Protein AF-A0A8H7W8E0-F1 (afdb_monomer_lite)

pLDDT: mean 77.55, std 15.69, range [34.62, 98.06]

Radius of gyration: 20.91 Å; chains: 1; bounding box: 55×44×49 Å

InterPro domains:
  IPR001466 Beta-lactamase-related [PF00144] (16-131)
  IPR012338 Beta-lactamase/transpeptidase-like [G3DSA:3.40.710.10] (9-134)
  IPR012338 Beta-lactamase/transpeptidase-like [G3DSA:3.40.710.10] (135-232)
  IPR012338 Beta-lactamase/transpeptidase-like [SSF56601] (12-230)
  IPR050491 Beta-lactamase AmpC-like [PTHR46825] (24-131)

Organism: NCBI:txid108018

Structure (mmCIF, N/CA/C/O backbone):
data_AF-A0A8H7W8E0-F1
#
_entry.id   AF-A0A8H7W8E0-F1
#
loop_
_atom_site.group_PDB
_atom_site.id
_atom_site.type_symbol
_atom_site.label_atom_id
_atom_site.label_alt_id
_atom_site.label_comp_id
_atom_site.label_asym_id
_atom_site.label_entity_id
_atom_site.label_seq_id
_atom_site.pdbx_PDB_ins_code
_atom_site.Cartn_x
_atom_site.Cartn_y
_atom_site.Cartn_z
_atom_site.occupancy
_atom_site.B_iso_or_equiv
_atom_site.auth_seq_id
_atom_site.auth_comp_id
_atom_site.auth_asym_id
_atom_site.auth_atom_id
_atom_site.pdbx_PDB_model_num
ATOM 1 N N . MET A 1 1 ? -31.477 -15.399 18.213 1.00 49.34 1 MET A N 1
ATOM 2 C CA . MET A 1 1 ? -31.258 -14.435 17.116 1.00 49.34 1 MET A CA 1
ATOM 3 C C . MET A 1 1 ? -30.538 -13.246 17.733 1.00 49.34 1 MET A C 1
ATOM 5 O O . MET A 1 1 ? -31.100 -12.652 18.640 1.00 49.34 1 MET A O 1
ATOM 9 N N . VAL A 1 2 ? -29.267 -13.012 17.394 1.00 55.84 2 VAL A N 1
ATOM 10 C CA . VAL A 1 2 ? -28.493 -11.890 17.959 1.00 55.84 2 VAL A CA 1
ATOM 11 C C . VAL A 1 2 ? -28.997 -10.605 17.309 1.00 55.84 2 VAL A C 1
ATOM 13 O O . VAL A 1 2 ? -29.088 -10.551 16.083 1.00 55.84 2 VAL A O 1
ATOM 16 N N . ASP A 1 3 ? -29.365 -9.607 18.111 1.00 74.94 3 ASP A N 1
ATOM 17 C CA . ASP A 1 3 ? -29.724 -8.288 17.598 1.00 74.94 3 ASP A CA 1
ATOM 18 C C . ASP A 1 3 ? -28.464 -7.589 17.068 1.00 74.94 3 ASP A C 1
ATOM 20 O O . ASP A 1 3 ? -27.562 -7.234 17.832 1.00 74.94 3 ASP A O 1
ATOM 24 N N . LEU A 1 4 ? -28.417 -7.405 15.748 1.00 65.31 4 LEU A N 1
ATOM 25 C CA . LEU A 1 4 ? -27.300 -6.800 15.024 1.00 65.31 4 LEU A CA 1
ATOM 26 C C . LEU A 1 4 ? -27.015 -5.365 15.496 1.00 65.31 4 LEU A C 1
ATOM 28 O O . LEU A 1 4 ? -25.860 -4.946 15.466 1.00 65.31 4 LEU A O 1
ATOM 32 N N . CYS A 1 5 ? -28.024 -4.625 15.976 1.00 67.31 5 CYS A N 1
ATOM 33 C CA . CYS A 1 5 ? -27.836 -3.282 16.532 1.00 67.31 5 CYS A CA 1
ATOM 34 C C . CYS A 1 5 ? -27.089 -3.326 17.871 1.00 67.31 5 CYS A C 1
ATOM 36 O O . CYS A 1 5 ? -26.104 -2.602 18.049 1.00 67.31 5 CYS A O 1
ATOM 38 N N . SER A 1 6 ? -27.502 -4.205 18.790 1.00 72.31 6 SER A N 1
ATOM 39 C CA . SER A 1 6 ? -26.802 -4.414 20.065 1.00 72.31 6 SER A CA 1
ATOM 40 C C . SER A 1 6 ? -25.364 -4.922 19.878 1.00 72.31 6 SER A C 1
ATOM 42 O O . SER A 1 6 ? -24.444 -4.471 20.565 1.00 72.31 6 SER A O 1
ATOM 44 N N . GLU A 1 7 ? -25.145 -5.815 18.907 1.00 74.88 7 GLU A N 1
ATOM 45 C CA . GLU A 1 7 ? -23.827 -6.371 18.598 1.00 74.88 7 GLU A CA 1
ATOM 46 C C . GLU A 1 7 ? -22.904 -5.296 18.015 1.00 74.88 7 GLU A C 1
ATOM 48 O O . GLU A 1 7 ? -21.770 -5.152 18.475 1.00 74.88 7 GLU A O 1
ATOM 53 N N . LYS A 1 8 ? -23.417 -4.482 17.081 1.00 73.25 8 LYS A N 1
ATOM 54 C CA . LYS A 1 8 ? -22.708 -3.335 16.503 1.00 73.25 8 LYS A CA 1
ATOM 55 C C . LYS A 1 8 ? -22.248 -2.357 17.588 1.00 73.25 8 LYS A C 1
ATOM 57 O O . LYS A 1 8 ? -21.062 -2.053 17.664 1.00 73.25 8 LYS A O 1
ATOM 62 N N . SER A 1 9 ? -23.164 -1.927 18.459 1.00 78.69 9 SER A N 1
ATOM 63 C CA . SER A 1 9 ? -22.866 -0.973 19.538 1.00 78.69 9 SER A CA 1
ATOM 64 C C . SER A 1 9 ? -21.808 -1.502 20.515 1.00 78.69 9 SER A C 1
ATOM 66 O O . SER A 1 9 ? -20.906 -0.769 20.926 1.00 78.69 9 SER A O 1
ATOM 68 N N . ARG A 1 10 ? -21.864 -2.797 20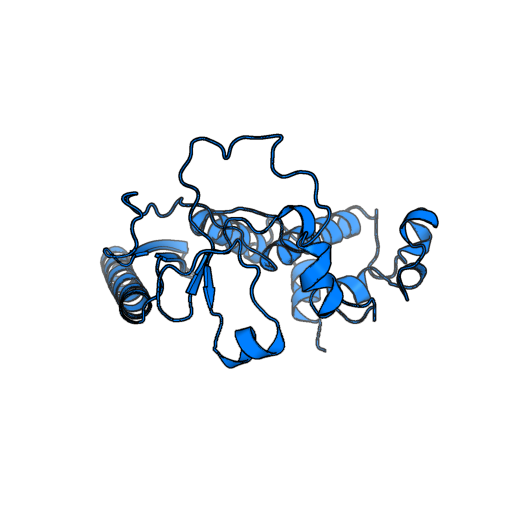.854 1.00 84.94 10 ARG A N 1
ATOM 69 C CA . ARG A 1 10 ? -20.868 -3.435 21.726 1.00 84.94 10 ARG A CA 1
ATOM 70 C C . ARG A 1 10 ? -19.471 -3.430 21.104 1.00 84.94 10 ARG A C 1
ATOM 72 O O . ARG A 1 10 ? -18.507 -3.112 21.796 1.00 84.94 10 ARG A O 1
ATOM 79 N N . VAL A 1 11 ? -19.363 -3.800 19.826 1.00 82.31 11 VAL A N 1
ATOM 80 C CA . VAL A 1 11 ? -18.076 -3.856 19.113 1.00 82.31 11 VAL A CA 1
ATOM 81 C C . VAL A 1 11 ? -17.497 -2.456 18.930 1.00 82.31 11 VAL A C 1
ATOM 83 O O . VAL A 1 11 ? -16.306 -2.269 19.144 1.00 82.31 11 VAL A O 1
ATOM 86 N N . GLU A 1 12 ? -18.327 -1.464 18.614 1.00 83.06 12 GLU A N 1
ATOM 87 C CA . GLU A 1 12 ? -17.901 -0.066 18.487 1.00 83.06 12 GLU A CA 1
ATOM 88 C C . GLU A 1 12 ? -17.315 0.476 19.798 1.00 83.06 12 GLU A C 1
ATOM 90 O O . GLU A 1 12 ? -16.233 1.061 19.807 1.00 83.06 12 GLU A O 1
ATOM 95 N N . LYS A 1 13 ? -17.975 0.199 20.930 1.00 85.56 13 LYS A N 1
ATOM 96 C CA . LYS A 1 13 ? -17.471 0.587 22.253 1.00 85.56 13 LYS A CA 1
ATOM 97 C C . LYS A 1 13 ? -16.137 -0.088 22.584 1.00 85.56 13 LYS A C 1
ATOM 99 O O . LYS A 1 13 ? -15.252 0.566 23.128 1.00 85.56 13 LYS A O 1
ATOM 104 N N . ALA A 1 14 ? -16.003 -1.377 22.271 1.00 87.38 14 ALA A N 1
ATOM 105 C CA . ALA A 1 14 ? -14.763 -2.118 22.489 1.00 87.38 14 ALA A CA 1
ATOM 106 C C . ALA A 1 14 ? -13.623 -1.576 21.616 1.00 87.38 14 ALA A C 1
ATOM 108 O O . ALA A 1 14 ? -12.544 -1.311 22.134 1.00 87.38 14 ALA A O 1
ATOM 109 N N . LEU A 1 15 ? -13.887 -1.330 20.326 1.00 86.69 15 LEU A N 1
ATOM 110 C CA . LEU A 1 15 ? -12.921 -0.731 19.408 1.00 86.69 15 LEU A CA 1
ATOM 111 C C . LEU A 1 15 ? -12.434 0.616 19.943 1.00 86.69 15 LEU A C 1
ATOM 113 O O . LEU A 1 15 ? -11.232 0.825 20.060 1.00 86.69 15 LEU A O 1
ATOM 117 N N . ARG A 1 16 ? -13.353 1.505 20.334 1.00 86.31 16 ARG A N 1
ATOM 118 C CA . ARG A 1 16 ? -12.991 2.819 20.874 1.00 86.31 16 ARG A CA 1
ATOM 119 C C . ARG A 1 16 ? -12.128 2.720 22.134 1.00 86.31 16 ARG A C 1
ATOM 121 O O . ARG A 1 16 ? -11.179 3.484 22.259 1.00 86.31 16 ARG A O 1
ATOM 128 N N . ALA A 1 17 ? -12.435 1.793 23.042 1.00 89.06 17 ALA A N 1
ATOM 129 C CA . ALA A 1 17 ? -11.632 1.579 24.245 1.00 89.06 17 ALA A CA 1
ATOM 130 C C . ALA A 1 17 ? -10.200 1.127 23.904 1.00 89.06 17 ALA A C 1
ATOM 132 O O . ALA A 1 17 ? -9.249 1.707 24.412 1.00 89.06 17 ALA A O 1
ATOM 133 N N . THR A 1 18 ? -10.037 0.175 22.980 1.00 90.19 18 THR A N 1
ATOM 134 C CA . THR A 1 18 ? -8.712 -0.283 22.527 1.00 90.19 18 THR A CA 1
ATOM 135 C C . THR A 1 18 ? -7.911 0.818 21.829 1.00 90.19 18 THR A C 1
ATOM 137 O O . THR A 1 18 ? -6.706 0.940 22.036 1.00 90.19 18 THR A O 1
ATOM 140 N N . LEU A 1 19 ? -8.563 1.650 21.010 1.00 89.69 19 LEU A N 1
ATOM 141 C CA . LEU A 1 19 ? -7.896 2.801 20.398 1.00 89.69 19 LEU A CA 1
ATOM 142 C C . LEU A 1 19 ? -7.441 3.811 21.464 1.00 89.69 19 LEU A C 1
ATOM 144 O O . LEU A 1 19 ? -6.345 4.359 21.357 1.00 89.69 19 LEU A O 1
ATOM 148 N N . GLN A 1 20 ? -8.248 4.015 22.512 1.00 87.75 20 GLN A N 1
ATOM 149 C CA . GLN A 1 20 ? -7.906 4.911 23.617 1.00 87.75 20 GLN A CA 1
ATOM 150 C C . GLN A 1 20 ? -6.672 4.437 24.389 1.00 87.75 20 GLN A C 1
ATOM 152 O O . GLN A 1 20 ? -5.822 5.257 24.698 1.00 87.75 20 GLN A O 1
ATOM 157 N N . GLU A 1 21 ? -6.506 3.131 24.616 1.00 89.88 21 GLU A N 1
ATOM 158 C CA . GLU A 1 21 ? -5.302 2.587 25.267 1.00 89.88 21 GLU A CA 1
ATOM 159 C C . GLU A 1 21 ? -4.010 2.950 24.509 1.00 89.88 21 GLU A C 1
ATOM 161 O O . GLU A 1 21 ? -2.982 3.221 25.126 1.00 89.88 21 GLU A O 1
ATOM 166 N N . SER A 1 22 ? -4.057 3.000 23.171 1.00 86.12 22 SER A N 1
ATOM 167 C CA . SER A 1 22 ? -2.903 3.406 22.350 1.00 86.12 22 SER A CA 1
ATOM 168 C C . SER A 1 22 ? -2.587 4.894 22.511 1.00 86.12 22 SER A C 1
ATOM 170 O O . SER A 1 22 ? -1.424 5.281 22.610 1.00 86.12 22 SER A O 1
ATOM 172 N N . VAL A 1 23 ? -3.628 5.724 22.571 1.00 85.25 23 VAL A N 1
ATOM 173 C CA . VAL A 1 23 ? -3.508 7.162 22.834 1.00 85.25 23 VAL A CA 1
ATOM 174 C C . VAL A 1 23 ? -2.969 7.427 24.237 1.00 85.25 23 VAL A C 1
ATOM 176 O O . VAL A 1 23 ? -2.060 8.237 24.402 1.00 85.25 23 VAL A O 1
ATOM 179 N N . ASP A 1 24 ? -3.462 6.703 25.238 1.00 85.56 24 ASP A N 1
ATOM 180 C CA . ASP A 1 24 ? -2.997 6.804 26.623 1.00 85.56 24 ASP A CA 1
ATOM 181 C C . ASP A 1 24 ? -1.527 6.353 26.755 1.00 85.56 24 ASP A C 1
ATOM 183 O O . ASP A 1 24 ? -0.794 6.849 27.610 1.00 85.56 24 ASP A O 1
ATOM 187 N N . ALA A 1 25 ? -1.063 5.462 25.868 1.00 84.00 25 ALA A N 1
ATOM 188 C CA . ALA A 1 25 ? 0.343 5.071 25.727 1.00 84.00 25 ALA A CA 1
ATOM 189 C C . ALA A 1 25 ? 1.201 6.085 24.936 1.00 84.00 25 ALA A C 1
ATOM 191 O O . ALA A 1 25 ? 2.404 5.874 24.760 1.00 84.00 25 ALA A O 1
ATOM 192 N N . GLY A 1 26 ? 0.606 7.187 24.475 1.00 78.56 26 GLY A N 1
ATOM 193 C CA . GLY A 1 26 ? 1.288 8.303 23.826 1.00 78.56 26 GLY A CA 1
ATOM 194 C C . GLY A 1 26 ? 1.198 8.331 22.301 1.00 78.56 26 GLY A C 1
ATOM 195 O O . GLY A 1 26 ? 1.871 9.161 21.697 1.00 78.56 26 GLY A O 1
ATOM 196 N N . VAL A 1 27 ? 0.405 7.468 21.653 1.00 81.06 27 VAL A N 1
ATOM 197 C CA . VAL A 1 27 ? 0.154 7.571 20.202 1.00 81.06 27 VAL A CA 1
ATOM 198 C C . VAL A 1 27 ? -0.671 8.836 19.922 1.00 81.06 27 VAL A C 1
ATOM 200 O O . VAL A 1 27 ? -1.786 8.931 20.428 1.00 81.06 27 VAL A O 1
ATOM 203 N N . PRO A 1 28 ? -0.193 9.793 19.099 1.00 78.75 28 PRO A N 1
ATOM 204 C CA . PRO A 1 28 ? -0.875 11.080 18.932 1.00 78.75 28 PRO A CA 1
ATOM 205 C C . PRO A 1 28 ? -2.292 10.959 18.377 1.00 78.75 28 PRO A C 1
ATOM 207 O O . PRO A 1 28 ? -3.193 11.659 18.829 1.00 78.75 28 PRO A O 1
ATOM 210 N N . GLU A 1 29 ? -2.475 10.073 17.399 1.00 80.94 29 GLU A N 1
ATOM 211 C CA . GLU A 1 29 ? -3.727 9.863 16.681 1.00 80.94 29 GLU A CA 1
ATOM 212 C C . GLU A 1 29 ? -3.797 8.421 16.178 1.00 80.94 29 GLU A C 1
ATOM 214 O O . GLU A 1 29 ? -2.810 7.865 15.689 1.00 80.94 29 GLU A O 1
ATOM 219 N N . ILE A 1 30 ? -4.985 7.827 16.273 1.00 86.56 30 ILE A N 1
ATOM 220 C CA . ILE A 1 30 ? -5.280 6.529 15.679 1.00 86.56 30 ILE A CA 1
ATOM 221 C C . ILE A 1 30 ? -6.718 6.497 15.148 1.00 86.56 30 ILE A C 1
ATOM 223 O O . ILE A 1 30 ? -7.674 6.905 15.814 1.00 86.56 30 ILE A O 1
ATOM 227 N N . VAL A 1 31 ? -6.875 5.974 13.932 1.00 89.31 31 VAL A N 1
ATOM 228 C CA . VAL A 1 31 ? -8.163 5.754 13.266 1.00 89.31 31 VAL A CA 1
ATOM 229 C C . VAL A 1 31 ? -8.225 4.295 12.839 1.00 89.31 31 VAL A C 1
ATOM 231 O O . VAL A 1 31 ? -7.276 3.770 12.260 1.00 89.31 31 VAL A O 1
ATOM 234 N N . ALA A 1 32 ? -9.350 3.633 13.091 1.00 89.69 32 ALA A N 1
ATOM 235 C CA . ALA A 1 32 ? -9.572 2.266 12.644 1.00 89.69 32 ALA A CA 1
ATOM 236 C C . ALA A 1 32 ? -10.938 2.111 11.983 1.00 89.69 32 ALA A C 1
ATOM 238 O O . ALA A 1 32 ? -11.940 2.667 12.435 1.00 89.69 32 ALA A O 1
ATOM 239 N N . ALA A 1 33 ? -10.975 1.290 10.936 1.00 88.69 33 ALA A N 1
ATOM 240 C CA . ALA A 1 33 ? -12.191 0.832 10.286 1.00 88.69 33 ALA A CA 1
ATOM 241 C C . ALA A 1 33 ? -12.162 -0.700 10.203 1.00 88.69 33 ALA A C 1
ATOM 243 O O . ALA A 1 33 ? -11.186 -1.288 9.742 1.00 88.69 33 ALA A O 1
ATOM 244 N N . ILE A 1 34 ? -13.230 -1.351 10.653 1.00 86.31 34 ILE A N 1
ATOM 245 C CA . ILE A 1 34 ? -13.377 -2.807 10.681 1.00 86.31 34 ILE A CA 1
ATOM 246 C C . ILE A 1 34 ? -14.686 -3.211 10.003 1.00 86.31 34 ILE A C 1
ATOM 248 O O . ILE A 1 34 ? -15.672 -2.475 10.017 1.00 86.31 34 ILE A O 1
ATOM 252 N N . SER A 1 35 ? -14.724 -4.410 9.429 1.00 83.81 35 SER A N 1
ATOM 253 C CA . SER A 1 35 ? -15.963 -5.007 8.934 1.00 83.81 35 SER A CA 1
ATOM 254 C C . SER A 1 35 ? -16.056 -6.460 9.363 1.00 83.81 35 SER A C 1
ATOM 256 O O . SER A 1 35 ? -15.069 -7.194 9.308 1.00 83.81 35 SER A O 1
ATOM 258 N N . SER A 1 36 ? -17.241 -6.890 9.792 1.00 79.19 36 SER A N 1
ATOM 259 C CA . SER A 1 36 ? -17.494 -8.308 10.050 1.00 79.19 36 SER A CA 1
ATOM 260 C C . SER A 1 36 ? -17.738 -9.076 8.746 1.00 79.19 36 SER A C 1
ATOM 262 O O . SER A 1 36 ? -18.111 -8.504 7.721 1.00 79.19 36 SER A O 1
ATOM 264 N N . SER A 1 37 ? -17.619 -10.406 8.784 1.00 70.56 37 SER A N 1
ATOM 265 C CA . SER A 1 37 ? -18.010 -11.282 7.664 1.00 70.56 37 SER A CA 1
ATOM 266 C C . SER A 1 37 ? -19.491 -11.156 7.278 1.00 70.56 37 SER A C 1
ATOM 268 O O . SER A 1 37 ? -19.870 -11.519 6.170 1.00 70.56 37 SER A O 1
ATOM 270 N N . LYS A 1 38 ? -20.323 -10.599 8.168 1.00 69.25 38 LYS A N 1
ATOM 271 C CA . LYS A 1 38 ? -21.737 -10.279 7.928 1.00 69.25 38 LYS A CA 1
ATOM 272 C C . LYS A 1 38 ? -21.942 -8.885 7.315 1.00 69.25 38 LYS A C 1
ATOM 274 O O . LYS A 1 38 ? -23.080 -8.448 7.187 1.00 69.25 38 LYS A O 1
ATOM 279 N N . GLY A 1 39 ? -20.862 -8.176 6.978 1.00 64.38 39 GLY A N 1
ATOM 280 C CA . GLY A 1 39 ? -20.912 -6.869 6.330 1.00 64.38 39 GLY A CA 1
ATOM 281 C C . GLY A 1 39 ? -21.328 -5.730 7.257 1.00 64.38 39 GLY A C 1
ATOM 282 O O . GLY A 1 39 ? -21.971 -4.797 6.795 1.00 64.38 39 GLY A O 1
ATOM 283 N N . ILE A 1 40 ? -20.995 -5.790 8.551 1.00 63.78 40 ILE A N 1
ATOM 284 C CA . ILE A 1 40 ? -21.208 -4.668 9.482 1.00 63.78 40 ILE A CA 1
ATOM 285 C C . ILE A 1 40 ? -19.948 -3.788 9.454 1.00 63.78 40 ILE A C 1
ATOM 287 O O . ILE A 1 40 ? -18.982 -4.158 10.126 1.00 63.78 40 ILE A O 1
ATOM 291 N N . PRO A 1 41 ? -19.893 -2.679 8.687 1.00 71.12 41 PRO A N 1
ATOM 292 C CA . PRO A 1 41 ? -18.796 -1.726 8.781 1.00 71.12 41 PRO A CA 1
ATOM 293 C C . PRO A 1 41 ? -18.911 -0.916 10.078 1.00 71.12 41 PRO A C 1
ATOM 295 O O . PRO A 1 41 ? -19.993 -0.469 10.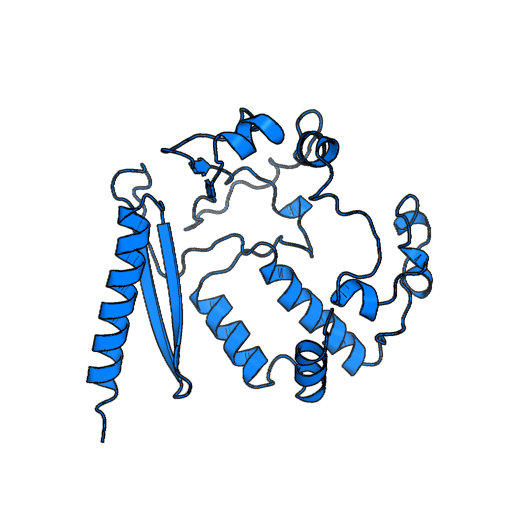469 1.00 71.12 41 PRO A O 1
ATOM 298 N N . LEU A 1 42 ? -17.775 -0.729 10.734 1.00 72.69 42 LEU A N 1
ATOM 299 C CA . LEU A 1 42 ? -17.592 0.060 11.944 1.00 72.69 42 LEU A CA 1
ATOM 300 C C . LEU A 1 42 ? -16.314 0.877 11.784 1.00 72.69 42 LEU A C 1
ATOM 302 O O . LEU A 1 42 ? -15.323 0.368 11.269 1.00 72.69 42 LEU A O 1
ATOM 306 N N . SER A 1 43 ? -16.318 2.120 12.243 1.00 76.25 43 SER A N 1
ATOM 307 C CA . SER A 1 43 ? -15.138 2.983 12.238 1.00 76.25 43 SER A CA 1
ATOM 308 C C . SER A 1 43 ? -15.113 3.825 13.503 1.00 76.25 43 SER A C 1
ATOM 310 O O . SER A 1 43 ? -16.159 4.301 13.934 1.00 76.25 43 SER A O 1
ATOM 312 N N . SER A 1 44 ? -13.935 3.997 14.093 1.00 75.62 44 SER A N 1
ATOM 313 C CA . SER A 1 44 ? -13.724 4.798 15.299 1.00 75.62 44 SER A CA 1
ATOM 314 C C . SER A 1 44 ? -12.354 5.461 15.246 1.00 75.62 44 SER A C 1
ATOM 316 O O . SER A 1 44 ? -11.446 4.974 14.571 1.00 75.62 44 SER A O 1
ATOM 318 N N . SER A 1 45 ? -12.196 6.549 15.992 1.00 74.88 45 SER A N 1
ATOM 319 C CA . SER A 1 45 ? -10.956 7.311 16.062 1.00 74.88 45 SER A CA 1
ATOM 320 C C . SER A 1 45 ? -10.738 7.945 17.446 1.00 74.88 45 SER A C 1
ATOM 322 O O . SER A 1 45 ? -11.699 8.092 18.208 1.00 74.88 45 SER A O 1
ATOM 324 N N . THR A 1 46 ? -9.483 8.251 17.804 1.00 76.88 46 THR A N 1
ATOM 325 C CA . THR A 1 46 ? -9.106 8.986 19.036 1.00 76.88 46 THR A CA 1
ATOM 326 C C . THR A 1 46 ? -7.708 9.635 18.929 1.00 76.88 46 THR A C 1
ATOM 328 O O . THR A 1 46 ? -6.892 9.198 18.114 1.00 76.88 46 THR A O 1
ATOM 331 N N . ASN A 1 47 ? -7.440 10.675 19.732 1.00 75.06 47 ASN A N 1
ATOM 332 C CA . ASN A 1 47 ? -6.166 11.408 19.853 1.00 75.06 47 ASN A CA 1
ATOM 333 C C . ASN A 1 47 ? -5.790 11.786 21.285 1.00 75.06 47 ASN A C 1
ATOM 335 O O . ASN A 1 47 ? -6.637 11.913 22.170 1.00 75.06 47 ASN A O 1
ATOM 339 N N . CYS A 1 48 ? -4.501 12.095 21.463 1.00 62.12 48 CYS A N 1
ATOM 340 C CA . CYS A 1 48 ? -4.007 12.850 22.607 1.00 62.12 48 CYS A CA 1
ATOM 341 C C . CYS A 1 48 ? -4.458 14.317 22.508 1.00 62.12 48 CYS A C 1
ATOM 343 O O . CYS A 1 48 ? -4.103 15.016 21.562 1.00 62.12 48 CYS A O 1
ATOM 345 N N . ALA A 1 49 ? -5.150 14.822 23.530 1.00 57.56 49 ALA A N 1
ATOM 346 C CA . ALA A 1 49 ? -5.568 16.226 23.592 1.00 57.56 49 ALA A CA 1
ATOM 347 C C . ALA A 1 49 ? -4.399 17.230 23.753 1.00 57.56 49 ALA A C 1
ATOM 349 O O . ALA A 1 49 ? -4.589 18.421 23.525 1.00 57.56 49 ALA A O 1
ATOM 350 N N . GLU A 1 50 ? -3.203 16.775 24.156 1.00 54.00 50 GLU A N 1
ATOM 351 C CA . GLU A 1 50 ? -2.054 17.641 24.483 1.00 54.00 50 GLU A CA 1
ATOM 352 C C . GLU A 1 50 ? -1.135 17.976 23.294 1.00 54.00 50 GLU A C 1
ATOM 354 O O . GLU A 1 50 ? -0.423 18.978 23.339 1.00 54.00 50 GLU A O 1
ATOM 359 N N . ILE A 1 51 ? -1.134 17.181 22.217 1.00 55.69 51 ILE A N 1
ATOM 360 C CA . ILE A 1 51 ? -0.269 17.429 21.052 1.00 55.69 51 ILE A CA 1
ATOM 361 C C . ILE A 1 51 ? -1.009 18.379 20.099 1.00 55.69 51 ILE A C 1
ATOM 363 O O . ILE A 1 51 ? -1.763 17.904 19.259 1.00 55.69 51 ILE A O 1
ATOM 367 N N . GLU A 1 52 ? -0.809 19.696 20.287 1.00 43.81 52 GLU A N 1
ATOM 368 C CA . GLU A 1 52 ? -1.192 20.916 19.515 1.00 43.81 52 GLU A CA 1
ATOM 369 C C . GLU A 1 52 ? -1.851 20.787 18.112 1.00 43.81 52 GLU A C 1
ATOM 371 O O . GLU A 1 52 ? -1.567 21.540 17.181 1.00 43.81 52 GLU A O 1
ATOM 376 N N . THR A 1 53 ? -2.802 19.885 17.919 1.00 50.78 53 THR A N 1
ATOM 377 C CA . THR A 1 53 ? -3.579 19.763 16.687 1.00 50.78 53 THR A CA 1
ATOM 378 C C . THR A 1 53 ? -5.041 19.908 17.059 1.00 50.78 53 THR A C 1
ATOM 380 O O . THR A 1 53 ? -5.763 18.955 17.311 1.00 50.78 53 THR A O 1
ATOM 383 N N . SER A 1 54 ? -5.484 21.163 17.110 1.00 45.56 54 SER A N 1
ATOM 384 C CA . SER A 1 54 ? -6.865 21.590 17.360 1.00 45.56 54 SER A CA 1
ATOM 385 C C . SER A 1 54 ? -7.849 21.224 16.234 1.00 45.56 54 SER A C 1
ATOM 387 O O . SER A 1 54 ? -8.857 21.904 16.047 1.00 45.56 54 SER A O 1
ATOM 389 N N . LYS A 1 55 ? -7.564 20.179 15.450 1.00 57.03 55 LYS A N 1
ATOM 390 C CA . LYS A 1 55 ? -8.492 19.656 14.447 1.00 57.03 55 LYS A CA 1
ATOM 391 C C . LYS A 1 55 ? -9.227 18.469 15.053 1.00 57.03 55 LYS A C 1
ATOM 393 O O . LYS A 1 55 ? -8.593 17.511 15.487 1.00 57.03 55 LYS A O 1
ATOM 398 N N . ASP A 1 56 ? -10.554 18.547 15.068 1.00 65.62 56 ASP A N 1
ATOM 399 C CA . ASP A 1 56 ? -11.407 17.405 15.385 1.00 65.62 56 ASP A CA 1
ATOM 400 C C . ASP A 1 56 ? -11.002 16.221 14.499 1.00 65.62 56 ASP A C 1
ATOM 402 O O . ASP A 1 56 ? -10.874 16.362 13.280 1.00 65.62 56 ASP A O 1
ATOM 406 N N . ILE A 1 57 ? -10.765 15.059 15.108 1.00 70.00 57 ILE A N 1
ATOM 407 C CA . ILE A 1 57 ? -10.468 13.855 14.339 1.00 70.00 57 ILE A CA 1
ATOM 408 C C . ILE A 1 57 ? -11.735 13.372 13.654 1.00 70.00 57 ILE A C 1
ATOM 410 O O . ILE A 1 57 ? -12.718 13.022 14.310 1.00 70.00 57 ILE A O 1
ATOM 414 N N . ASP A 1 58 ? -11.653 13.249 12.334 1.00 80.50 58 ASP A N 1
ATOM 415 C CA . ASP A 1 58 ? -12.669 12.625 11.503 1.00 80.50 58 ASP A CA 1
ATOM 416 C C . ASP A 1 58 ? -12.192 11.236 11.046 1.00 80.50 58 ASP A C 1
ATOM 418 O O . ASP A 1 58 ? -11.014 11.017 10.768 1.00 80.50 58 ASP A O 1
ATOM 422 N N . ILE A 1 59 ? -13.106 10.271 10.928 1.00 83.94 59 ILE A N 1
ATOM 423 C CA . ILE A 1 59 ? -12.791 8.940 10.376 1.00 83.94 59 ILE A CA 1
ATOM 424 C C . ILE A 1 59 ? -12.285 8.996 8.9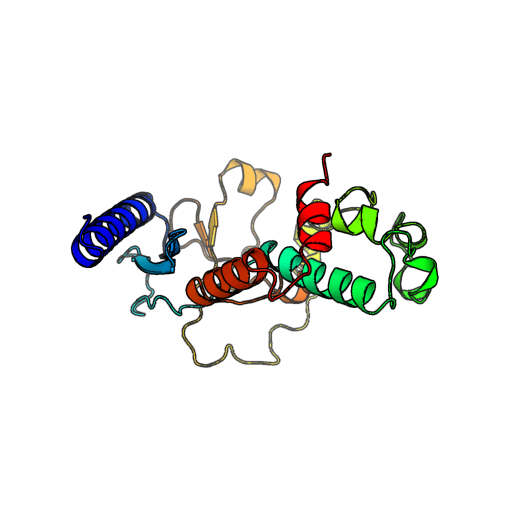22 1.00 83.94 59 ILE A C 1
ATOM 426 O O . ILE A 1 59 ? -11.687 8.034 8.443 1.00 83.94 59 ILE A O 1
ATOM 430 N N . ASN A 1 60 ? -12.544 10.100 8.222 1.00 85.06 60 ASN A N 1
ATOM 431 C CA . ASN A 1 60 ? -12.133 10.378 6.851 1.00 85.06 60 ASN A CA 1
ATOM 432 C C . ASN A 1 60 ? -10.817 11.162 6.774 1.00 85.06 60 ASN A C 1
ATOM 434 O O . ASN A 1 60 ? -10.394 11.517 5.673 1.00 85.06 60 ASN A O 1
ATOM 438 N N . ASN A 1 61 ? -10.161 11.417 7.911 1.00 85.31 61 ASN A N 1
ATOM 439 C CA . ASN A 1 61 ? -8.780 11.879 7.935 1.00 85.31 61 ASN A CA 1
ATOM 440 C C . ASN A 1 61 ? -7.903 10.959 7.073 1.00 85.31 61 ASN A C 1
ATOM 442 O O . ASN A 1 61 ? -8.058 9.730 7.083 1.00 85.31 61 ASN A O 1
ATOM 446 N N . VAL A 1 62 ? -6.996 11.563 6.305 1.00 85.31 62 VAL A N 1
ATOM 447 C CA . VAL A 1 62 ? -6.152 10.834 5.356 1.00 85.31 62 VAL A CA 1
ATOM 448 C C . VAL A 1 62 ? -4.713 10.728 5.836 1.00 85.31 62 VAL A C 1
ATOM 450 O O . VAL A 1 62 ? -4.119 11.704 6.291 1.00 85.31 62 VAL A O 1
ATOM 453 N N . PHE A 1 63 ? -4.146 9.540 5.647 1.00 84.50 63 PHE A N 1
ATOM 454 C CA . PHE A 1 63 ? -2.803 9.160 6.062 1.00 84.50 63 PHE A CA 1
ATOM 455 C C . PHE A 1 63 ? -2.003 8.693 4.847 1.00 84.50 63 PHE A C 1
ATOM 457 O O . PHE A 1 63 ? -2.553 8.064 3.941 1.00 84.50 63 PHE A O 1
ATOM 464 N N . GLY A 1 64 ? -0.691 8.939 4.848 1.00 84.19 64 GLY A N 1
ATOM 465 C CA . GLY A 1 64 ? 0.210 8.186 3.975 1.00 84.19 64 GLY A CA 1
ATOM 466 C C . GLY A 1 64 ? 0.187 6.716 4.394 1.00 84.19 64 GLY A C 1
ATOM 467 O O . GLY A 1 64 ? 0.453 6.416 5.556 1.00 84.19 64 GLY A O 1
ATOM 468 N N . ILE A 1 65 ? -0.164 5.812 3.477 1.00 87.25 65 ILE A N 1
ATOM 469 C CA . ILE A 1 65 ? -0.388 4.393 3.812 1.00 87.25 65 ILE A CA 1
ATOM 470 C C . ILE A 1 65 ? 0.873 3.530 3.682 1.00 87.25 65 ILE A C 1
ATOM 472 O O . ILE A 1 65 ? 0.818 2.322 3.927 1.00 87.25 65 ILE A O 1
ATOM 476 N N . GLY A 1 66 ? 1.999 4.133 3.283 1.00 83.56 66 GLY A N 1
ATOM 477 C CA . GLY A 1 66 ? 3.291 3.469 3.125 1.00 83.56 66 GLY A CA 1
ATOM 478 C C . GLY A 1 66 ? 3.170 2.194 2.291 1.00 83.56 66 GLY A C 1
ATOM 479 O O . GLY A 1 66 ? 2.413 2.146 1.318 1.00 83.56 66 GLY A O 1
ATOM 480 N N . SER A 1 67 ? 3.851 1.125 2.714 1.00 89.56 67 SER A N 1
ATOM 481 C CA . SER A 1 67 ? 3.909 -0.165 2.005 1.00 89.56 67 SER A CA 1
ATOM 482 C C . SER A 1 67 ? 2.560 -0.832 1.701 1.00 89.56 67 SER A C 1
ATOM 484 O O . SER A 1 67 ? 2.526 -1.722 0.852 1.00 89.56 67 SER A O 1
ATOM 486 N N . ILE A 1 68 ? 1.435 -0.388 2.279 1.00 92.62 68 ILE A N 1
ATOM 487 C CA . ILE A 1 68 ? 0.099 -0.823 1.826 1.00 92.62 68 ILE A CA 1
ATOM 488 C C . ILE A 1 68 ? -0.112 -0.469 0.340 1.00 92.62 68 ILE A C 1
ATOM 490 O O . ILE A 1 68 ? -0.782 -1.205 -0.382 1.00 92.62 68 ILE A O 1
ATOM 494 N N . THR A 1 69 ? 0.537 0.589 -0.155 1.00 92.75 69 THR A N 1
ATOM 495 C CA . THR A 1 69 ? 0.580 0.970 -1.577 1.00 92.75 69 THR A CA 1
ATOM 496 C C . THR A 1 69 ? 0.935 -0.203 -2.496 1.00 92.75 69 THR A C 1
ATOM 498 O O . THR A 1 69 ? 0.312 -0.369 -3.546 1.00 92.75 69 THR A O 1
ATOM 501 N N . LYS A 1 70 ? 1.866 -1.076 -2.083 1.00 91.94 70 LYS A N 1
ATOM 502 C CA . LYS A 1 70 ? 2.320 -2.227 -2.881 1.00 91.94 70 LYS A CA 1
ATOM 503 C C . LYS A 1 70 ? 1.193 -3.228 -3.165 1.00 91.94 70 LYS A C 1
ATOM 505 O O . LYS A 1 70 ? 1.210 -3.875 -4.207 1.00 91.94 70 LYS A O 1
ATOM 510 N N . VAL A 1 71 ? 0.169 -3.301 -2.307 1.00 91.69 71 VAL A N 1
ATOM 511 C CA . VAL A 1 71 ? -1.030 -4.124 -2.550 1.00 91.69 71 VAL A CA 1
ATOM 512 C C . VAL A 1 71 ? -1.799 -3.615 -3.771 1.00 91.69 71 VAL A C 1
ATOM 514 O O . VAL A 1 71 ? -2.211 -4.408 -4.612 1.00 91.69 71 VAL A O 1
ATOM 517 N N . PHE A 1 72 ? -1.958 -2.297 -3.911 1.00 93.62 72 PHE A N 1
ATOM 518 C CA . PHE A 1 72 ? -2.636 -1.697 -5.064 1.00 93.62 72 PHE A CA 1
ATOM 519 C C . PHE A 1 72 ? -1.819 -1.862 -6.348 1.00 93.62 72 PHE A C 1
ATOM 521 O O . PHE A 1 72 ? -2.376 -2.178 -7.398 1.00 93.62 72 PHE A O 1
ATOM 528 N N . VAL A 1 73 ? -0.496 -1.711 -6.261 1.00 94.38 73 VAL A N 1
ATOM 529 C CA . VAL A 1 73 ? 0.406 -1.948 -7.398 1.00 94.38 73 VAL A CA 1
ATOM 530 C C . VAL A 1 73 ? 0.360 -3.409 -7.845 1.00 94.38 73 VAL A C 1
ATOM 532 O O . VAL A 1 73 ? 0.236 -3.672 -9.040 1.00 94.38 73 VAL A O 1
ATOM 535 N N . ALA A 1 74 ? 0.360 -4.359 -6.905 1.00 92.75 74 ALA A N 1
ATOM 536 C CA . ALA A 1 74 ? 0.180 -5.774 -7.214 1.00 92.75 74 ALA A CA 1
ATOM 537 C C . ALA A 1 74 ? -1.158 -6.025 -7.927 1.00 92.75 74 ALA A C 1
ATOM 539 O O . ALA A 1 74 ? -1.178 -6.708 -8.949 1.00 92.75 74 ALA A O 1
ATOM 540 N N . VAL A 1 75 ? -2.257 -5.415 -7.455 1.00 93.62 75 VAL A N 1
ATOM 541 C CA . VAL A 1 75 ? -3.569 -5.511 -8.119 1.00 93.62 75 VAL A CA 1
ATOM 542 C C . VAL A 1 75 ? -3.491 -5.102 -9.589 1.00 93.62 75 VAL A C 1
ATOM 544 O O . VAL A 1 75 ? -3.921 -5.866 -10.451 1.00 93.62 75 VAL A O 1
ATOM 547 N N . VAL A 1 76 ? -2.890 -3.949 -9.888 1.00 94.94 76 VAL A N 1
ATOM 548 C CA . VAL A 1 76 ? -2.734 -3.469 -11.271 1.00 94.94 76 VAL A CA 1
ATOM 549 C C . VAL A 1 76 ? -1.861 -4.411 -12.104 1.00 94.94 76 VAL A C 1
ATOM 551 O O . VAL A 1 76 ? -2.215 -4.729 -13.237 1.00 94.94 76 VAL A O 1
ATOM 554 N N . ILE A 1 77 ? -0.743 -4.901 -11.561 1.00 94.75 77 ILE A N 1
ATOM 555 C CA . ILE A 1 77 ? 0.150 -5.822 -12.284 1.00 94.75 77 ILE A CA 1
ATOM 556 C C . ILE A 1 77 ? -0.588 -7.097 -12.687 1.00 94.75 77 ILE A C 1
ATOM 558 O O . ILE A 1 77 ? -0.504 -7.534 -13.833 1.00 94.75 77 ILE A O 1
ATOM 562 N N . PHE A 1 78 ? -1.349 -7.691 -11.779 1.00 92.94 78 PHE A N 1
ATOM 563 C CA . PHE A 1 78 ? -2.109 -8.885 -12.114 1.00 92.94 78 PHE A CA 1
ATOM 564 C C . PHE A 1 78 ? -3.300 -8.602 -13.038 1.00 92.94 78 PHE A C 1
ATOM 566 O O . PHE A 1 78 ? -3.605 -9.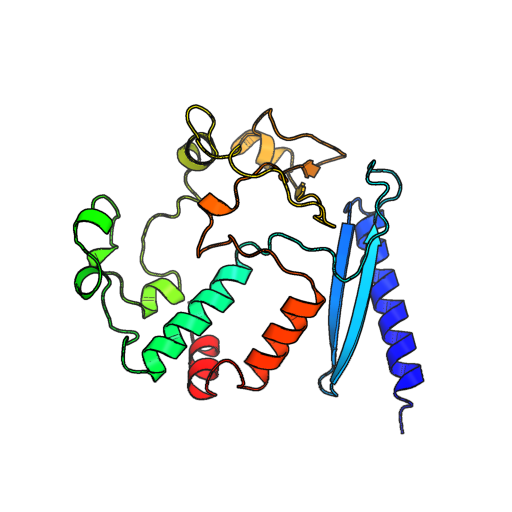452 -13.868 1.00 92.94 78 PHE A O 1
ATOM 573 N N . GLN A 1 79 ? -3.939 -7.429 -12.970 1.00 94.06 79 GLN A N 1
ATOM 574 C CA . GLN A 1 79 ? -4.919 -7.023 -13.988 1.00 94.06 79 GLN A CA 1
ATOM 575 C C . GLN A 1 79 ? -4.270 -6.976 -15.381 1.00 94.06 79 GLN A C 1
ATOM 577 O O . GLN A 1 79 ? -4.829 -7.494 -16.344 1.00 94.06 79 GLN A O 1
ATOM 582 N N . LEU A 1 80 ? -3.038 -6.464 -15.493 1.00 95.50 80 LEU A N 1
ATOM 583 C CA . LEU A 1 80 ? -2.272 -6.519 -16.744 1.00 95.50 80 LEU A CA 1
ATOM 584 C C . LEU A 1 80 ? -1.950 -7.962 -17.176 1.00 95.50 80 LEU A C 1
ATOM 586 O O . LEU A 1 80 ? -1.920 -8.245 -18.375 1.00 95.50 80 LEU A O 1
ATOM 590 N N . ILE A 1 81 ? -1.732 -8.886 -16.233 1.00 94.25 81 ILE A N 1
ATOM 591 C CA . ILE A 1 81 ? -1.566 -10.321 -16.529 1.00 94.25 81 ILE A CA 1
ATOM 592 C C . ILE A 1 81 ? -2.873 -10.926 -17.063 1.00 94.25 81 ILE A C 1
ATOM 594 O O . ILE A 1 81 ? -2.852 -11.651 -18.058 1.00 94.25 81 ILE A O 1
ATOM 598 N N . GLU A 1 82 ? -4.017 -10.604 -16.457 1.00 91.75 82 GLU A N 1
ATOM 599 C CA . GLU A 1 82 ? -5.344 -11.037 -16.920 1.00 91.75 82 GLU A CA 1
ATOM 600 C C . GLU A 1 82 ? -5.658 -10.501 -18.326 1.00 91.75 82 GLU A C 1
ATOM 602 O O . GLU A 1 82 ? -6.170 -11.228 -19.180 1.00 91.75 82 GLU A O 1
ATOM 607 N N . GLU A 1 83 ? -5.255 -9.260 -18.606 1.00 95.12 83 GLU A N 1
ATOM 608 C CA . GLU A 1 83 ? -5.310 -8.636 -19.932 1.00 95.12 83 GLU A CA 1
ATOM 609 C C . GLU A 1 83 ? -4.265 -9.187 -20.920 1.00 95.12 83 GLU A C 1
ATOM 611 O O . GLU A 1 83 ? -4.208 -8.741 -22.068 1.00 95.12 83 GLU A O 1
ATOM 616 N N . ARG A 1 84 ? -3.447 -10.168 -20.510 1.00 95.38 84 ARG A N 1
ATOM 617 C CA . ARG A 1 84 ? -2.372 -10.794 -21.303 1.00 95.38 84 ARG A CA 1
ATOM 618 C C . ARG A 1 84 ? -1.283 -9.821 -21.761 1.00 95.38 84 ARG A C 1
ATOM 620 O O . ARG A 1 84 ? -0.584 -10.094 -22.735 1.00 95.38 84 ARG A O 1
ATOM 627 N N . LYS A 1 85 ? -1.129 -8.692 -21.069 1.00 96.56 85 LYS A N 1
ATOM 628 C CA . LYS A 1 85 ? -0.072 -7.701 -21.320 1.00 96.56 85 LYS A CA 1
ATOM 629 C C . LYS A 1 85 ? 1.233 -8.055 -20.612 1.00 96.56 85 LYS A C 1
ATOM 631 O O . LYS A 1 85 ? 2.294 -7.649 -21.069 1.00 96.56 85 LYS A O 1
ATOM 636 N N . LEU A 1 86 ? 1.152 -8.808 -19.516 1.00 96.06 86 LEU A N 1
ATOM 637 C CA . LEU A 1 86 ? 2.290 -9.291 -18.736 1.00 96.06 86 LEU A CA 1
ATOM 638 C C . LEU A 1 86 ? 2.113 -10.771 -18.386 1.00 96.06 86 LEU A C 1
ATOM 640 O O . LEU A 1 86 ? 1.023 -11.333 -18.475 1.00 96.06 86 LEU A O 1
ATOM 644 N N . THR A 1 87 ? 3.195 -11.398 -17.942 1.00 96.00 87 THR A N 1
ATOM 645 C CA . THR A 1 87 ? 3.181 -12.708 -17.285 1.00 96.00 87 THR A CA 1
ATOM 646 C C . THR A 1 87 ? 4.061 -12.647 -16.042 1.00 96.00 87 THR A C 1
ATOM 648 O O . THR A 1 87 ? 4.948 -11.799 -15.956 1.00 96.00 87 THR A O 1
ATOM 651 N N . LEU A 1 88 ? 3.876 -13.572 -15.098 1.00 94.50 88 LEU A N 1
ATOM 652 C CA . LEU A 1 88 ? 4.763 -13.690 -13.932 1.00 94.50 88 LEU A CA 1
ATOM 653 C C . LEU A 1 88 ? 6.235 -13.925 -14.331 1.00 94.50 88 LEU A C 1
ATOM 655 O O 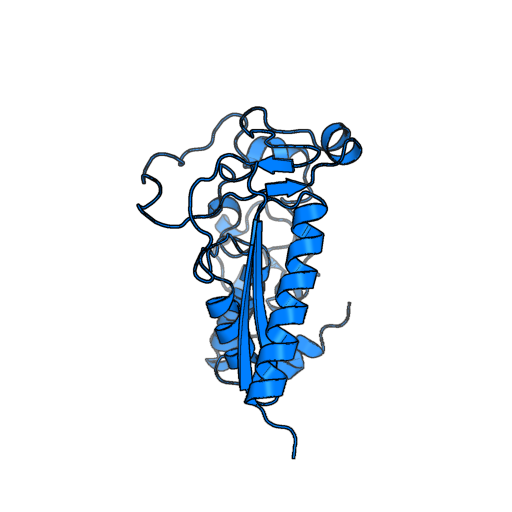. LEU A 1 88 ? 7.142 -13.473 -13.642 1.00 94.50 88 LEU A O 1
ATOM 659 N N . SER A 1 89 ? 6.475 -14.571 -15.475 1.00 96.75 89 SER A N 1
ATOM 660 C CA . SER A 1 89 ? 7.808 -14.817 -16.038 1.00 96.75 89 SER A CA 1
ATOM 661 C C . SER A 1 89 ? 8.368 -13.672 -16.888 1.00 96.75 89 SER A C 1
ATOM 663 O O . SER A 1 89 ? 9.492 -13.785 -17.368 1.00 96.75 89 SER A O 1
ATOM 665 N N . THR A 1 90 ? 7.609 -12.596 -17.123 1.00 98.06 90 THR A N 1
ATOM 666 C CA . THR A 1 90 ? 8.092 -11.451 -17.908 1.00 98.06 90 THR A CA 1
ATOM 667 C C . THR A 1 90 ? 9.269 -10.808 -17.182 1.00 98.06 90 THR A C 1
ATOM 669 O O . THR A 1 90 ? 9.129 -10.454 -16.012 1.00 98.06 90 THR A O 1
ATOM 672 N N . ARG A 1 91 ? 10.412 -10.660 -17.860 1.00 97.50 91 ARG A N 1
ATOM 673 C CA . ARG A 1 91 ? 11.598 -9.986 -17.315 1.00 97.50 91 ARG A CA 1
ATOM 674 C C . ARG A 1 91 ? 11.511 -8.490 -17.560 1.00 97.50 91 ARG A C 1
ATOM 676 O O . ARG A 1 91 ? 11.019 -8.069 -18.605 1.00 97.50 91 ARG A O 1
ATOM 683 N N . LEU A 1 92 ? 12.034 -7.685 -16.639 1.00 95.25 92 LEU A N 1
ATOM 684 C CA . LEU A 1 92 ? 12.068 -6.233 -16.823 1.00 95.25 92 LEU A CA 1
ATOM 685 C C . LEU A 1 92 ? 12.892 -5.822 -18.045 1.00 95.25 92 LEU A C 1
ATOM 687 O O . LEU A 1 92 ? 12.465 -4.933 -18.774 1.00 95.25 92 LEU A O 1
ATOM 691 N N . GLY A 1 93 ? 14.018 -6.494 -18.311 1.00 96.50 93 GLY A N 1
ATOM 692 C CA . GLY A 1 93 ? 14.862 -6.215 -19.478 1.00 96.50 93 GLY A CA 1
ATOM 693 C C . GLY A 1 93 ? 14.166 -6.412 -20.829 1.00 96.50 93 GLY A C 1
ATOM 694 O O . GLY A 1 93 ? 14.624 -5.867 -21.829 1.00 96.50 93 GLY A O 1
ATOM 695 N N . ASP A 1 94 ? 13.047 -7.142 -20.864 1.00 96.94 94 ASP A N 1
ATOM 696 C CA . ASP A 1 94 ? 12.257 -7.342 -22.083 1.00 96.94 94 ASP A CA 1
ATOM 697 C C . ASP A 1 94 ? 11.253 -6.198 -22.328 1.00 96.94 94 ASP A C 1
ATOM 699 O O . ASP A 1 94 ? 10.760 -6.040 -23.446 1.00 96.94 94 ASP A O 1
ATOM 703 N N . ILE A 1 95 ? 10.910 -5.424 -21.290 1.00 95.94 95 ILE A N 1
ATOM 704 C CA . ILE A 1 95 ? 9.807 -4.446 -21.320 1.00 95.94 95 ILE A CA 1
ATOM 705 C C . ILE A 1 95 ? 10.216 -3.019 -20.938 1.00 95.94 95 ILE A C 1
ATOM 707 O O . ILE A 1 95 ? 9.449 -2.089 -21.191 1.00 95.94 95 ILE A O 1
ATOM 711 N N . LEU A 1 96 ? 11.395 -2.828 -20.343 1.00 94.69 96 LEU A N 1
ATOM 712 C CA . LEU A 1 96 ? 11.919 -1.523 -19.957 1.00 94.69 96 LEU A CA 1
ATOM 713 C C . LEU A 1 96 ? 13.162 -1.150 -20.783 1.00 94.69 96 LEU A C 1
ATOM 715 O O . LEU A 1 96 ? 14.007 -2.006 -21.050 1.00 94.69 96 LEU A O 1
ATOM 719 N N . PRO A 1 97 ? 13.295 0.130 -21.173 1.00 95.25 97 PRO A N 1
ATOM 720 C CA . PRO A 1 97 ? 14.514 0.669 -21.765 1.00 95.25 97 PRO A CA 1
ATOM 721 C C . PRO A 1 97 ? 15.774 0.385 -20.917 1.00 95.25 97 PRO A C 1
ATOM 723 O O . PRO A 1 97 ? 15.721 0.535 -19.694 1.00 95.25 97 PRO A O 1
ATOM 726 N N . PRO A 1 98 ? 16.918 0.011 -21.528 1.00 91.25 98 PRO A N 1
ATOM 727 C CA . PRO A 1 98 ? 18.144 -0.303 -20.787 1.00 91.25 98 PRO A CA 1
ATOM 728 C C . PRO A 1 98 ? 18.676 0.840 -19.917 1.00 91.25 98 PRO A C 1
ATOM 730 O O . PRO A 1 98 ? 19.243 0.582 -18.864 1.00 91.25 98 PRO A O 1
ATOM 733 N N . ASP A 1 99 ? 18.470 2.092 -20.324 1.00 90.25 99 ASP A N 1
ATOM 734 C CA . ASP A 1 99 ? 18.872 3.292 -19.583 1.00 90.25 99 ASP A CA 1
ATOM 735 C C . ASP A 1 99 ? 18.100 3.479 -18.269 1.00 90.25 99 ASP A C 1
ATOM 737 O O . ASP A 1 99 ? 18.617 4.100 -17.346 1.00 90.25 99 ASP A O 1
ATOM 741 N N . ILE A 1 100 ? 16.899 2.903 -18.146 1.00 85.19 100 ILE A N 1
ATOM 742 C CA . ILE A 1 100 ? 16.141 2.874 -16.884 1.00 85.19 100 ILE A CA 1
ATOM 743 C C . ILE A 1 100 ? 16.695 1.816 -15.921 1.00 85.19 100 ILE A C 1
ATOM 745 O O . ILE A 1 100 ? 16.572 1.957 -14.707 1.00 85.19 100 ILE A O 1
ATOM 749 N N . LEU A 1 101 ? 17.273 0.741 -16.457 1.00 85.50 101 LEU A N 1
ATOM 750 C CA . LEU A 1 101 ? 17.789 -0.387 -15.677 1.00 85.50 101 LEU A CA 1
ATOM 751 C C . LEU A 1 101 ? 19.274 -0.230 -15.326 1.00 85.50 101 LEU A C 1
ATOM 753 O O . LEU A 1 101 ? 19.793 -0.992 -14.508 1.00 85.50 101 LEU A O 1
ATOM 757 N N . ASP A 1 102 ? 19.957 0.726 -15.955 1.00 85.12 102 ASP A N 1
ATOM 758 C CA . ASP A 1 102 ? 21.382 0.959 -15.769 1.00 85.12 102 ASP A CA 1
ATOM 759 C C . ASP A 1 102 ? 21.706 1.305 -14.310 1.00 85.12 102 ASP A C 1
ATOM 761 O O . ASP A 1 102 ? 20.998 2.061 -13.645 1.00 85.12 102 ASP A O 1
ATOM 765 N N . GLY A 1 103 ? 22.774 0.705 -13.787 1.00 79.50 103 GLY A N 1
ATOM 766 C CA . GLY A 1 103 ? 23.180 0.869 -12.389 1.00 79.50 103 GLY A CA 1
ATOM 767 C C . GLY A 1 103 ? 22.306 0.157 -11.345 1.00 79.50 103 GLY A C 1
ATOM 768 O O . GLY A 1 103 ? 22.650 0.216 -10.166 1.00 79.50 103 GLY A O 1
ATOM 769 N N . ILE A 1 104 ? 21.235 -0.552 -11.731 1.00 82.81 104 ILE A N 1
ATOM 770 C CA . ILE A 1 104 ? 20.401 -1.325 -10.796 1.00 82.81 104 ILE A CA 1
ATOM 771 C C . ILE A 1 104 ? 20.747 -2.814 -10.902 1.00 82.81 104 ILE A C 1
ATOM 773 O O . ILE A 1 104 ? 20.368 -3.508 -11.851 1.00 82.81 104 ILE A O 1
ATOM 777 N N . ALA A 1 105 ? 21.468 -3.327 -9.903 1.00 81.38 105 ALA A N 1
ATOM 778 C CA . ALA A 1 105 ? 21.863 -4.731 -9.852 1.00 81.38 105 ALA A CA 1
ATOM 779 C C . ALA A 1 105 ? 20.643 -5.665 -9.957 1.00 81.38 105 ALA A C 1
ATOM 781 O O . ALA A 1 105 ? 19.615 -5.434 -9.325 1.00 81.38 105 ALA A O 1
ATOM 782 N N . ASN A 1 106 ? 20.767 -6.730 -10.757 1.00 87.00 106 ASN A N 1
ATOM 783 C CA . ASN A 1 106 ? 19.740 -7.757 -10.997 1.00 87.00 106 ASN A CA 1
ATOM 784 C C . ASN A 1 106 ? 18.439 -7.273 -11.674 1.00 87.00 106 ASN A C 1
ATOM 786 O O . ASN A 1 106 ? 17.585 -8.100 -11.992 1.00 87.00 106 ASN A O 1
ATOM 790 N N . ALA A 1 107 ? 18.273 -5.973 -11.953 1.00 88.38 107 ALA A N 1
ATOM 791 C CA . ALA A 1 107 ? 17.004 -5.432 -12.438 1.00 88.38 107 ALA A CA 1
ATOM 792 C C . ALA A 1 107 ? 16.589 -5.996 -13.799 1.00 88.38 107 ALA A C 1
ATOM 794 O O . ALA A 1 107 ? 15.448 -6.416 -13.956 1.00 88.38 107 ALA A O 1
ATOM 795 N N . ALA A 1 108 ? 17.505 -6.070 -14.768 1.00 92.88 108 ALA A N 1
ATOM 796 C CA . ALA A 1 108 ? 17.191 -6.579 -16.106 1.00 92.88 108 ALA A CA 1
ATOM 797 C C . ALA A 1 108 ? 16.740 -8.050 -16.109 1.00 92.88 108 ALA A C 1
ATOM 799 O O . ALA A 1 108 ? 15.897 -8.443 -16.921 1.00 92.88 108 ALA A O 1
ATOM 800 N N . ASP A 1 109 ? 17.269 -8.850 -15.184 1.00 94.56 109 ASP A N 1
ATOM 801 C CA . ASP A 1 109 ? 16.948 -10.270 -15.051 1.00 94.56 109 ASP A CA 1
ATOM 802 C C . ASP A 1 109 ? 15.713 -10.520 -14.185 1.00 94.56 109 ASP A C 1
ATOM 804 O O . ASP A 1 109 ? 15.122 -11.600 -14.266 1.00 94.56 109 ASP A O 1
ATOM 808 N N . ALA A 1 110 ? 15.293 -9.527 -13.398 1.00 95.00 110 ALA A N 1
ATOM 809 C CA . ALA A 1 110 ? 14.164 -9.666 -12.505 1.00 95.00 110 ALA A CA 1
ATOM 810 C C . ALA A 1 110 ? 12.864 -9.912 -13.274 1.00 95.00 110 ALA A C 1
ATOM 812 O O . ALA A 1 110 ? 12.492 -9.163 -14.180 1.00 95.00 110 ALA A O 1
ATOM 813 N N . THR A 1 111 ? 12.162 -10.976 -12.895 1.00 96.44 111 THR A N 1
ATOM 814 C CA . THR A 1 111 ? 10.814 -11.269 -13.377 1.00 96.44 111 THR A CA 1
ATOM 815 C C . THR A 1 111 ? 9.756 -10.590 -12.514 1.00 96.44 111 THR A C 1
ATOM 817 O O . THR A 1 111 ? 9.998 -10.254 -11.353 1.00 96.44 111 THR A O 1
ATOM 820 N N . ILE A 1 112 ? 8.550 -10.425 -13.061 1.00 95.62 112 ILE A N 1
ATOM 821 C CA . ILE A 1 112 ? 7.398 -9.918 -12.302 1.00 95.62 112 ILE A CA 1
ATOM 822 C C . ILE A 1 112 ? 7.162 -10.734 -11.017 1.00 95.62 112 ILE A C 1
ATOM 824 O O . ILE A 1 112 ? 6.910 -10.146 -9.970 1.00 95.62 112 ILE A O 1
ATOM 828 N N . ASP A 1 113 ? 7.295 -12.063 -11.069 1.00 93.56 113 ASP A N 1
ATOM 829 C CA . ASP A 1 113 ? 7.165 -12.948 -9.901 1.00 93.56 113 ASP A CA 1
ATOM 830 C C . ASP A 1 113 ? 8.142 -12.586 -8.775 1.00 93.56 113 ASP A C 1
ATOM 832 O O . ASP A 1 113 ? 7.723 -12.344 -7.643 1.00 93.56 113 ASP A O 1
ATOM 836 N N . ILE A 1 114 ? 9.437 -12.473 -9.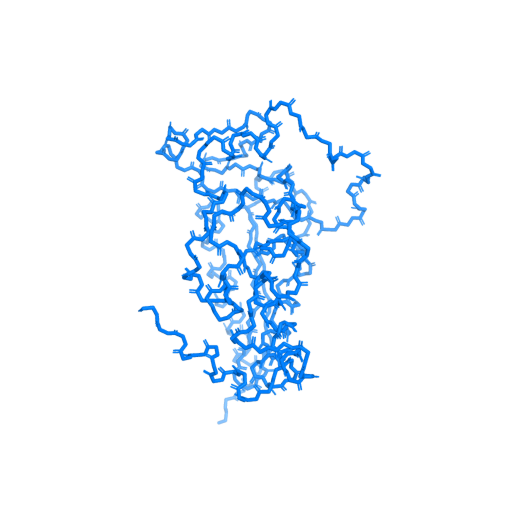096 1.00 92.19 114 ILE A N 1
ATOM 837 C CA . ILE A 1 114 ? 10.464 -12.234 -8.074 1.00 92.19 114 ILE A CA 1
ATOM 838 C C . ILE A 1 114 ? 10.457 -10.798 -7.533 1.00 92.19 114 ILE A C 1
ATOM 840 O O . ILE A 1 114 ? 11.000 -10.520 -6.465 1.00 92.19 114 ILE A O 1
ATOM 844 N N . LEU A 1 115 ? 9.849 -9.863 -8.268 1.00 91.94 115 LEU A N 1
ATOM 845 C CA . LEU A 1 115 ? 9.599 -8.507 -7.780 1.00 91.94 115 LEU A CA 1
ATOM 846 C C . LEU A 1 115 ? 8.431 -8.486 -6.793 1.00 91.94 115 LEU A C 1
ATOM 848 O O . LEU A 1 115 ? 8.532 -7.862 -5.740 1.00 91.94 115 LEU A O 1
ATOM 852 N N . LEU A 1 116 ? 7.336 -9.180 -7.115 1.00 91.75 116 LEU A N 1
ATOM 853 C CA . LEU A 1 116 ? 6.137 -9.220 -6.274 1.00 91.75 116 LEU A CA 1
ATOM 854 C C . LEU A 1 116 ? 6.333 -10.025 -4.980 1.00 91.75 116 LEU A C 1
ATOM 856 O O . LEU A 1 116 ? 5.613 -9.785 -4.012 1.00 91.75 116 LEU A O 1
ATOM 860 N N . ASN A 1 117 ? 7.299 -10.947 -4.945 1.00 89.88 117 ASN A N 1
ATOM 861 C CA . ASN A 1 117 ? 7.598 -11.775 -3.774 1.00 89.88 117 ASN A CA 1
ATOM 862 C C . ASN A 1 117 ? 8.860 -11.341 -2.994 1.00 89.88 117 ASN A C 1
ATOM 864 O O . ASN A 1 117 ? 9.257 -12.036 -2.060 1.00 89.88 117 ASN A O 1
ATOM 868 N N . HIS A 1 118 ? 9.477 -10.213 -3.366 1.00 89.25 118 HIS A N 1
ATOM 869 C CA . HIS A 1 118 ? 10.687 -9.669 -2.740 1.00 89.25 118 HIS A CA 1
ATOM 870 C C . HIS A 1 118 ? 11.946 -10.564 -2.817 1.00 89.25 118 HIS A C 1
ATOM 872 O O . HIS A 1 118 ? 12.798 -10.501 -1.932 1.00 89.25 118 HIS A O 1
ATOM 878 N N . THR A 1 119 ? 12.123 -11.362 -3.876 1.00 89.81 119 THR A N 1
ATOM 879 C CA . THR A 1 119 ? 13.325 -12.202 -4.073 1.00 89.81 119 THR A CA 1
ATOM 880 C C . THR A 1 119 ? 14.183 -11.794 -5.272 1.00 89.81 119 THR A C 1
ATOM 882 O O . THR A 1 119 ? 14.985 -12.591 -5.756 1.00 89.81 119 THR A O 1
ATOM 885 N N . SER A 1 120 ? 14.026 -10.572 -5.785 1.00 89.12 120 SER A N 1
ATOM 886 C CA . SER A 1 120 ? 14.798 -10.083 -6.937 1.00 89.12 120 SER A CA 1
ATOM 887 C C . SER A 1 120 ? 16.280 -9.848 -6.637 1.00 89.12 120 SER A C 1
ATOM 889 O O . SER A 1 120 ? 17.091 -9.819 -7.560 1.00 89.12 120 SER A O 1
ATOM 891 N N . GLY A 1 121 ? 16.638 -9.645 -5.364 1.00 83.00 121 GLY A N 1
ATOM 892 C CA . GLY A 1 121 ? 17.994 -9.260 -4.971 1.00 83.00 121 GLY A CA 1
ATOM 893 C C . GLY A 1 121 ? 18.400 -7.869 -5.469 1.00 83.00 121 GLY A C 1
ATOM 894 O O . GLY A 1 121 ? 19.592 -7.576 -5.521 1.00 83.00 121 GLY A O 1
ATOM 895 N N . VAL A 1 122 ? 17.436 -7.033 -5.873 1.00 80.50 122 VAL A N 1
ATOM 896 C CA . VAL A 1 122 ? 17.657 -5.598 -6.093 1.00 80.50 122 VAL A CA 1
ATOM 897 C C . VAL A 1 122 ? 17.852 -4.956 -4.723 1.00 80.50 122 VAL A C 1
ATOM 899 O O . VAL A 1 122 ? 17.031 -5.167 -3.829 1.00 80.50 122 VAL A O 1
ATOM 902 N N . GLU A 1 123 ? 18.938 -4.207 -4.551 1.00 72.12 123 GLU A N 1
ATOM 903 C CA . GLU A 1 123 ? 19.232 -3.551 -3.277 1.00 72.12 123 GLU A CA 1
ATOM 904 C C . GLU A 1 123 ? 18.107 -2.588 -2.885 1.00 72.12 123 GLU A C 1
ATOM 906 O O . GLU A 1 123 ? 17.599 -1.808 -3.696 1.00 72.12 123 GLU A O 1
ATOM 911 N N . SER A 1 124 ? 17.698 -2.674 -1.621 1.00 70.44 124 SER A N 1
ATOM 912 C CA . SER A 1 124 ? 16.702 -1.776 -1.060 1.00 70.44 124 SER A CA 1
ATOM 913 C C . SER A 1 124 ? 17.355 -0.442 -0.727 1.00 70.44 124 SER A C 1
ATOM 915 O O . SER A 1 124 ? 18.288 -0.371 0.069 1.00 70.44 124 SER A O 1
ATOM 917 N N . TRP A 1 125 ? 16.805 0.635 -1.276 1.00 63.00 125 TRP A N 1
ATOM 918 C CA . TRP A 1 125 ? 17.164 1.999 -0.892 1.00 63.00 125 TRP A CA 1
ATOM 919 C C . TRP A 1 125 ? 16.692 2.350 0.535 1.00 63.00 125 TRP A C 1
ATOM 921 O O . TRP A 1 125 ? 17.160 3.333 1.106 1.00 63.00 125 TRP A O 1
ATOM 931 N N . GLU A 1 126 ? 15.785 1.555 1.124 1.00 59.19 126 GLU A N 1
ATOM 932 C CA . GLU A 1 126 ? 15.339 1.700 2.519 1.00 59.19 126 GLU A CA 1
ATOM 933 C C . GLU A 1 126 ? 16.363 1.141 3.524 1.00 59.19 126 GLU A C 1
ATOM 935 O O . GLU A 1 126 ? 16.319 1.520 4.691 1.00 59.19 126 GLU A O 1
ATOM 940 N N . ASP A 1 127 ? 17.291 0.281 3.085 1.00 54.91 127 ASP A N 1
ATOM 941 C CA . ASP A 1 127 ? 18.307 -0.349 3.944 1.00 54.91 127 ASP A CA 1
ATOM 942 C C . ASP A 1 127 ? 19.697 0.296 3.806 1.00 54.91 127 ASP A C 1
ATOM 944 O O . ASP A 1 127 ? 20.621 -0.055 4.543 1.00 54.91 127 ASP A O 1
ATOM 948 N N . ASP A 1 128 ? 19.856 1.256 2.888 1.00 57.25 128 ASP A N 1
ATOM 949 C CA . ASP A 1 128 ? 21.094 2.012 2.719 1.00 57.25 128 ASP A CA 1
ATOM 950 C C . ASP A 1 128 ? 21.121 3.217 3.690 1.00 57.25 128 ASP A C 1
ATOM 952 O O . ASP A 1 128 ? 20.370 4.186 3.514 1.00 57.25 128 ASP A O 1
ATOM 956 N N . PRO A 1 129 ? 22.000 3.212 4.712 1.00 52.91 129 PRO A N 1
ATOM 957 C CA . PRO A 1 129 ? 22.102 4.306 5.676 1.00 52.91 129 PRO A CA 1
ATOM 958 C C . PRO A 1 129 ? 22.605 5.617 5.050 1.00 52.91 129 PRO A C 1
ATOM 960 O O . PRO A 1 129 ? 22.281 6.695 5.553 1.00 52.91 129 PRO A O 1
ATOM 963 N N . ILE A 1 130 ? 23.369 5.552 3.954 1.00 54.38 130 ILE A N 1
ATOM 964 C CA . ILE A 1 130 ? 23.809 6.721 3.186 1.00 54.38 130 ILE A CA 1
ATOM 965 C C . ILE A 1 130 ? 22.628 7.262 2.382 1.00 54.38 130 ILE A C 1
ATOM 967 O O . ILE A 1 130 ? 22.409 8.469 2.369 1.00 54.38 130 ILE A O 1
ATOM 971 N N . TRP A 1 131 ? 21.797 6.402 1.793 1.00 52.59 131 TRP A N 1
ATOM 972 C CA . TRP A 1 131 ? 20.628 6.842 1.027 1.00 52.59 131 TRP A CA 1
ATOM 973 C C . TRP A 1 131 ? 19.482 7.359 1.909 1.00 52.59 131 TRP A C 1
ATOM 975 O O . TRP A 1 131 ? 18.865 8.365 1.573 1.00 52.59 131 TRP A O 1
ATOM 985 N N . ILE A 1 132 ? 19.219 6.780 3.085 1.00 50.22 132 ILE A N 1
ATOM 986 C CA . ILE A 1 132 ? 18.281 7.374 4.060 1.00 50.22 132 ILE A CA 1
ATOM 987 C C . ILE A 1 132 ? 18.707 8.806 4.415 1.00 50.22 132 ILE A C 1
ATOM 989 O O . ILE A 1 132 ? 17.862 9.695 4.551 1.00 50.22 132 ILE A O 1
ATOM 993 N N . ALA A 1 133 ? 20.013 9.032 4.546 1.00 49.53 133 ALA A N 1
ATOM 994 C CA . ALA A 1 133 ? 20.593 10.338 4.809 1.00 49.53 133 ALA A CA 1
ATOM 995 C C . ALA A 1 133 ? 20.547 11.269 3.577 1.00 49.53 133 ALA A C 1
ATOM 997 O O . ALA A 1 133 ? 20.192 12.441 3.698 1.00 49.53 133 ALA A O 1
ATOM 998 N N . GLU A 1 134 ? 20.877 10.776 2.385 1.00 49.06 134 GLU A N 1
ATOM 999 C CA . GLU A 1 134 ? 21.069 11.585 1.174 1.00 49.06 134 GLU A CA 1
ATOM 1000 C C . GLU A 1 134 ? 19.819 11.670 0.282 1.00 49.06 134 GLU A C 1
ATOM 1002 O O . GLU A 1 134 ? 19.451 12.766 -0.141 1.00 49.06 134 GLU A O 1
ATOM 1007 N N . GLY A 1 135 ? 19.117 10.560 0.057 1.00 45.47 135 GLY A N 1
ATOM 1008 C CA . GLY A 1 135 ? 17.887 10.445 -0.737 1.00 45.47 135 GLY A CA 1
ATOM 1009 C C . GLY A 1 135 ? 16.627 11.000 -0.063 1.00 45.47 135 GLY A C 1
ATOM 1010 O O . GLY A 1 135 ? 15.676 11.368 -0.753 1.00 45.47 135 GLY A O 1
ATOM 1011 N N . ARG A 1 136 ? 16.642 11.197 1.266 1.00 49.56 136 ARG A N 1
ATOM 1012 C CA . ARG A 1 136 ? 15.683 12.083 1.966 1.00 49.56 136 ARG A CA 1
ATOM 1013 C C . ARG A 1 136 ? 16.062 13.567 1.903 1.00 49.56 136 ARG A C 1
ATOM 1015 O O . ARG A 1 136 ? 15.342 14.396 2.453 1.00 49.56 136 ARG A O 1
ATOM 1022 N N . GLY A 1 137 ? 17.171 13.911 1.246 1.00 44.31 137 GLY A N 1
ATOM 1023 C CA . GLY A 1 137 ? 17.472 15.287 0.871 1.00 44.31 137 GLY A CA 1
ATOM 1024 C C . GLY A 1 137 ? 18.372 16.092 1.791 1.00 44.31 137 GLY A C 1
ATOM 1025 O O . GLY A 1 137 ? 18.207 17.308 1.853 1.00 44.31 137 GLY A O 1
ATOM 1026 N N . MET A 1 138 ? 19.364 15.501 2.468 1.00 52.16 138 MET A N 1
ATOM 1027 C CA . MET A 1 138 ? 20.254 16.311 3.316 1.00 52.16 138 MET A CA 1
ATOM 1028 C C . MET A 1 138 ? 21.149 17.312 2.562 1.00 52.16 138 MET A C 1
ATOM 1030 O O . MET A 1 138 ? 21.708 18.190 3.221 1.00 52.16 138 MET A O 1
ATOM 1034 N N . ARG A 1 139 ? 21.276 17.263 1.221 1.00 39.12 139 ARG A N 1
ATOM 1035 C CA . ARG A 1 139 ? 21.986 18.323 0.461 1.00 39.12 139 ARG A CA 1
ATOM 1036 C C . ARG A 1 139 ? 21.416 18.746 -0.896 1.00 39.12 139 ARG A C 1
ATOM 1038 O O . ARG A 1 139 ? 21.876 19.770 -1.395 1.00 39.12 139 ARG A O 1
ATOM 1045 N N . SER A 1 140 ? 20.455 18.048 -1.510 1.00 40.91 140 SER A N 1
ATOM 1046 C CA . SER A 1 140 ? 19.866 18.472 -2.800 1.00 40.91 140 SER A CA 1
ATOM 1047 C C . SER A 1 140 ? 18.569 17.726 -3.143 1.00 40.91 140 SER A C 1
ATOM 1049 O O . SER A 1 140 ? 18.572 16.828 -3.979 1.00 40.91 140 SER A O 1
ATOM 1051 N N . THR A 1 141 ? 17.443 18.137 -2.557 1.00 34.62 141 THR A N 1
ATOM 1052 C CA . THR A 1 141 ? 16.112 17.743 -3.052 1.00 34.62 141 THR A CA 1
ATOM 1053 C C . THR A 1 141 ? 15.359 18.968 -3.551 1.00 34.62 141 THR A C 1
ATOM 1055 O O . THR A 1 141 ? 15.168 19.932 -2.816 1.00 34.62 141 THR A O 1
ATOM 1058 N N . TYR A 1 142 ? 14.897 18.894 -4.796 1.00 37.03 142 TYR A N 1
ATOM 1059 C CA . TYR A 1 142 ? 13.764 19.655 -5.323 1.00 37.03 142 TYR A CA 1
ATOM 1060 C C . TYR A 1 142 ? 12.780 18.591 -5.866 1.00 37.03 142 TYR A C 1
ATOM 1062 O O . TYR A 1 142 ? 13.233 17.671 -6.539 1.00 37.03 142 TYR A O 1
ATOM 1070 N N . PHE A 1 143 ? 11.470 18.573 -5.589 1.00 36.03 143 PHE A N 1
ATOM 1071 C CA . PHE A 1 143 ? 10.583 19.619 -5.071 1.00 36.03 143 PHE A CA 1
ATOM 1072 C C . PHE A 1 143 ? 9.658 19.155 -3.928 1.00 36.03 143 PHE A C 1
ATOM 1074 O O . PHE A 1 143 ? 8.680 18.451 -4.158 1.00 36.03 143 PHE A O 1
ATOM 1081 N N . GLU A 1 144 ? 9.884 19.713 -2.737 1.00 38.91 144 GLU A N 1
ATOM 1082 C CA . GLU A 1 144 ? 8.826 20.425 -2.010 1.00 38.91 144 GLU A CA 1
ATOM 1083 C C . GLU A 1 144 ? 8.858 21.896 -2.478 1.00 38.91 144 GLU A C 1
ATOM 1085 O O . GLU A 1 144 ? 9.940 22.449 -2.682 1.00 38.91 144 GLU A O 1
ATOM 1090 N N . GLY A 1 145 ? 7.696 22.527 -2.699 1.00 41.91 145 GLY A N 1
ATOM 1091 C CA . GLY A 1 145 ? 7.600 23.944 -3.100 1.00 41.91 145 GLY A CA 1
ATOM 1092 C C . GLY A 1 145 ? 6.811 24.264 -4.378 1.00 41.91 145 GLY A C 1
ATOM 1093 O O . GLY A 1 145 ? 6.666 25.443 -4.694 1.00 41.91 145 GLY A O 1
ATOM 1094 N N . PHE A 1 146 ? 6.269 23.274 -5.101 1.00 44.88 146 PHE A N 1
ATOM 1095 C CA . PHE A 1 146 ? 5.373 23.540 -6.244 1.00 44.88 146 PHE A CA 1
ATOM 1096 C C . PHE A 1 146 ? 3.889 23.587 -5.887 1.00 44.88 146 PHE A C 1
ATOM 1098 O O . PHE A 1 146 ? 3.124 24.276 -6.558 1.00 44.88 146 PHE A O 1
ATOM 1105 N N . GLU A 1 147 ? 3.486 22.918 -4.810 1.00 40.81 147 GLU A N 1
ATOM 1106 C CA . GLU A 1 147 ? 2.108 22.924 -4.338 1.00 40.81 147 GLU A CA 1
ATOM 1107 C C . GLU A 1 147 ? 2.100 23.247 -2.847 1.00 40.81 147 GLU A C 1
ATOM 1109 O O . GLU A 1 147 ? 2.864 22.685 -2.059 1.00 40.81 147 GLU A O 1
ATOM 1114 N N . LYS A 1 148 ? 1.245 24.193 -2.450 1.00 49.91 148 LYS A N 1
ATOM 1115 C CA . LYS A 1 148 ? 0.878 24.320 -1.040 1.00 49.91 148 LYS A CA 1
ATOM 1116 C C . LYS A 1 148 ? 0.174 23.017 -0.648 1.00 49.91 148 LYS A C 1
ATOM 1118 O O . LYS A 1 148 ? -0.627 22.544 -1.458 1.00 49.91 148 LYS A O 1
ATOM 1123 N N . PRO A 1 149 ? 0.404 22.467 0.560 1.00 49.69 149 PRO A N 1
ATOM 1124 C CA . PRO A 1 149 ? -0.472 21.431 1.089 1.00 49.69 149 PRO A CA 1
ATOM 1125 C C . PRO A 1 149 ? -1.918 21.872 0.865 1.00 49.69 149 PRO A C 1
ATOM 1127 O O . PRO A 1 149 ? -2.265 23.009 1.202 1.00 49.69 149 PRO A O 1
ATOM 1130 N N . GLY A 1 150 ? -2.716 21.025 0.212 1.00 53.12 150 GLY A N 1
ATOM 1131 C CA . GLY A 1 150 ? -4.103 21.358 -0.084 1.00 53.12 150 GLY A CA 1
ATOM 1132 C C . GLY A 1 150 ? -4.843 21.754 1.193 1.00 53.12 150 GLY A C 1
ATOM 1133 O O . GLY A 1 150 ? -4.552 21.246 2.279 1.00 53.12 150 GLY A O 1
ATOM 1134 N N . GLU A 1 151 ? -5.800 22.671 1.080 1.00 55.91 151 GLU A N 1
ATOM 1135 C CA . GLU A 1 151 ? -6.699 22.964 2.192 1.00 55.91 151 GLU A CA 1
ATOM 1136 C C . GLU A 1 151 ? -7.533 21.704 2.477 1.00 55.91 151 GLU A C 1
ATOM 1138 O O . GLU A 1 151 ? -8.378 21.309 1.676 1.00 55.91 151 GLU A O 1
ATOM 1143 N N . GLY A 1 152 ? -7.244 21.011 3.583 1.00 61.59 152 GLY A N 1
ATOM 1144 C CA . GLY A 1 152 ? -7.914 19.755 3.916 1.00 61.59 152 GLY A CA 1
ATOM 1145 C C . GLY A 1 152 ? -7.470 19.109 5.238 1.00 61.59 152 GLY A C 1
ATOM 1146 O O . GLY A 1 152 ? -6.523 19.571 5.894 1.00 61.59 152 GLY A O 1
ATOM 1147 N N . PRO A 1 153 ? -8.170 18.045 5.669 1.00 62.53 153 PRO A N 1
ATOM 1148 C CA . PRO A 1 153 ? -7.846 17.276 6.867 1.00 62.53 153 PRO A CA 1
ATOM 1149 C C . PRO A 1 153 ? -6.705 16.285 6.580 1.00 62.53 153 PRO A C 1
ATOM 1151 O O . PRO A 1 153 ? -6.909 15.080 6.465 1.00 62.53 153 PRO A O 1
ATOM 1154 N N . VAL A 1 154 ? -5.486 16.802 6.416 1.00 67.19 154 VAL A N 1
ATOM 1155 C CA . VAL A 1 154 ? -4.274 15.972 6.340 1.00 67.19 154 VAL A CA 1
ATOM 1156 C C . VAL A 1 154 ? -3.723 15.787 7.750 1.00 67.19 154 VAL A C 1
ATOM 1158 O O . VAL A 1 154 ? -3.475 16.774 8.449 1.00 67.19 154 VAL A O 1
ATOM 1161 N N . THR A 1 155 ? -3.539 14.536 8.166 1.00 73.31 155 THR A N 1
ATOM 1162 C CA . THR A 1 155 ? -2.967 14.201 9.476 1.00 73.31 155 THR A CA 1
ATOM 1163 C C . THR A 1 155 ? -1.451 14.262 9.445 1.00 73.31 155 THR A C 1
ATOM 1165 O O . THR A 1 155 ? -0.823 13.962 8.425 1.00 73.31 155 THR A O 1
ATOM 1168 N N . SER A 1 156 ? -0.849 14.589 10.587 1.00 77.81 156 SER A N 1
ATOM 1169 C CA . SER A 1 156 ? 0.602 14.495 10.723 1.00 77.81 156 SER A CA 1
ATOM 1170 C C . SER A 1 156 ? 1.054 13.033 10.718 1.00 77.81 156 SER A C 1
ATOM 1172 O O . SER A 1 156 ? 0.398 12.160 11.282 1.00 77.81 156 SER A O 1
ATOM 1174 N N . ARG A 1 157 ? 2.199 12.758 10.091 1.00 75.69 157 ARG A N 1
ATOM 1175 C CA . ARG A 1 157 ? 2.861 11.452 10.150 1.00 75.69 157 ARG A CA 1
ATOM 1176 C C . ARG A 1 157 ? 3.869 11.452 11.279 1.00 75.69 157 ARG A C 1
ATOM 1178 O O . ARG A 1 157 ? 4.682 12.371 11.379 1.00 75.69 157 ARG A O 1
ATOM 1185 N N . TYR A 1 158 ? 3.861 10.390 12.072 1.00 77.38 158 TYR A N 1
ATOM 1186 C CA . TYR A 1 158 ? 4.817 10.214 13.152 1.00 77.38 158 TYR A CA 1
ATOM 1187 C C . TYR A 1 158 ? 5.588 8.908 12.993 1.00 77.38 158 TYR A C 1
ATOM 1189 O O . TYR A 1 158 ? 5.028 7.888 12.601 1.00 77.38 158 TYR A O 1
ATOM 1197 N N . HIS A 1 159 ? 6.878 8.946 13.307 1.00 79.44 159 HIS A N 1
ATOM 1198 C CA . HIS A 1 159 ? 7.731 7.771 13.409 1.00 79.44 159 HIS A CA 1
ATOM 1199 C C . HIS A 1 159 ? 8.164 7.587 14.864 1.00 79.44 159 HIS A C 1
ATOM 1201 O O . HIS A 1 159 ? 8.535 8.558 15.528 1.00 79.44 159 HIS A O 1
ATOM 1207 N N . TRP A 1 160 ? 8.112 6.349 15.358 1.00 78.44 160 TRP A N 1
ATOM 1208 C CA . TRP A 1 160 ? 8.562 6.010 16.704 1.00 78.44 160 TRP A CA 1
ATOM 1209 C C . TRP A 1 160 ? 10.057 5.684 16.700 1.00 78.44 160 TRP A C 1
ATOM 1211 O O . TRP A 1 160 ? 10.469 4.556 16.437 1.00 78.44 160 TRP A O 1
ATOM 1221 N N . ALA A 1 161 ? 10.869 6.689 16.997 1.00 82.00 161 ALA A N 1
ATOM 1222 C CA . ALA A 1 161 ? 12.317 6.599 17.029 1.00 82.00 161 ALA A CA 1
ATOM 1223 C C . ALA A 1 161 ? 12.825 6.343 18.448 1.00 82.00 161 ALA A C 1
ATOM 1225 O O . ALA A 1 161 ? 12.950 7.259 19.266 1.00 82.00 161 ALA A O 1
ATOM 1226 N N . THR A 1 162 ? 13.153 5.085 18.735 1.00 79.06 162 THR A N 1
ATOM 1227 C CA . THR A 1 162 ? 13.833 4.711 19.981 1.00 79.06 162 THR A CA 1
ATOM 1228 C C . THR A 1 162 ? 15.225 5.341 20.054 1.00 79.06 162 THR A C 1
ATOM 1230 O O . THR A 1 162 ? 15.822 5.668 19.033 1.00 79.06 162 THR A O 1
ATOM 1233 N N . GLU A 1 163 ? 15.800 5.459 21.250 1.00 82.75 163 GLU A N 1
ATOM 1234 C CA . GLU A 1 163 ? 17.187 5.932 21.410 1.00 82.75 163 GLU A CA 1
ATOM 1235 C C . GLU A 1 163 ? 18.198 5.144 20.569 1.00 82.75 163 GLU A C 1
ATOM 1237 O O . GLU A 1 163 ? 19.127 5.735 20.024 1.00 82.75 163 GLU A O 1
ATOM 1242 N N . ILE A 1 164 ? 17.993 3.831 20.421 1.00 77.38 164 ILE A N 1
ATOM 1243 C CA . ILE A 1 164 ? 18.835 2.968 19.584 1.00 77.38 164 ILE A CA 1
ATOM 1244 C C . ILE A 1 164 ? 18.708 3.372 18.113 1.00 77.38 164 ILE A C 1
ATOM 1246 O O . ILE A 1 164 ? 19.721 3.611 17.466 1.00 77.38 164 ILE A O 1
ATOM 1250 N N . PHE A 1 165 ? 17.479 3.526 17.605 1.00 71.44 165 PHE A N 1
ATOM 1251 C CA . PHE A 1 165 ? 17.250 3.982 16.232 1.00 71.44 165 PHE A CA 1
ATOM 1252 C C . PHE A 1 165 ? 17.910 5.341 15.980 1.00 71.44 165 PHE A C 1
ATOM 1254 O O . PHE A 1 165 ? 18.610 5.519 14.994 1.00 71.44 165 PHE A O 1
ATOM 1261 N N . ILE A 1 166 ? 17.742 6.292 16.900 1.00 71.12 166 ILE A N 1
ATOM 1262 C CA . ILE A 1 166 ? 18.318 7.636 16.773 1.00 71.12 166 ILE A CA 1
ATOM 1263 C C . ILE A 1 166 ? 19.842 7.581 16.748 1.00 71.12 166 ILE A C 1
ATOM 1265 O O . ILE A 1 166 ? 20.474 8.289 15.970 1.00 71.12 166 ILE A O 1
ATOM 1269 N N . LYS A 1 167 ? 20.433 6.759 17.615 1.00 76.25 167 LYS A N 1
ATOM 1270 C CA . LYS A 1 167 ? 21.879 6.589 17.694 1.00 76.25 167 LYS A CA 1
ATOM 1271 C C . LYS A 1 167 ? 22.441 5.974 16.410 1.00 76.25 167 LYS A C 1
ATOM 1273 O O . LYS A 1 167 ? 23.486 6.423 15.948 1.00 76.25 167 LYS A O 1
ATOM 1278 N N . ASP A 1 168 ? 21.775 4.957 15.872 1.00 62.38 168 ASP A N 1
ATOM 1279 C CA . ASP A 1 168 ? 22.320 4.143 14.786 1.00 62.38 168 ASP A CA 1
ATOM 1280 C C . ASP A 1 168 ? 21.962 4.708 13.395 1.00 62.38 168 ASP A C 1
ATOM 1282 O O . ASP A 1 168 ? 22.816 4.734 12.513 1.00 62.38 168 ASP A O 1
ATOM 1286 N N . ALA A 1 169 ? 20.736 5.211 13.204 1.00 60.56 169 ALA A N 1
ATOM 1287 C CA . ALA A 1 169 ? 20.241 5.761 11.934 1.00 60.56 169 ALA A CA 1
ATOM 1288 C C . ALA A 1 169 ? 20.278 7.301 11.861 1.00 60.56 169 ALA A C 1
ATOM 1290 O O . ALA A 1 169 ? 20.243 7.874 10.772 1.00 60.56 169 ALA A O 1
ATOM 1291 N N . GLY A 1 170 ? 20.353 7.989 13.004 1.00 66.00 170 GLY A N 1
ATOM 1292 C CA . GLY A 1 170 ? 20.255 9.447 13.069 1.00 66.00 170 GLY A CA 1
ATOM 1293 C C . GLY A 1 170 ? 18.828 9.977 12.882 1.00 66.00 170 GLY A C 1
ATOM 1294 O O . GLY A 1 170 ? 17.885 9.253 12.568 1.00 66.00 170 GLY A O 1
ATOM 1295 N N . ILE A 1 171 ? 18.655 11.285 13.088 1.00 67.94 171 ILE A N 1
ATOM 1296 C CA . ILE A 1 171 ? 17.414 12.004 12.767 1.00 67.94 171 ILE A CA 1
ATOM 1297 C C . ILE A 1 171 ? 17.772 13.253 11.968 1.00 67.94 171 ILE A C 1
ATOM 1299 O O . ILE A 1 171 ? 18.658 14.011 12.364 1.00 67.94 171 ILE A O 1
ATOM 1303 N N . CYS A 1 172 ? 17.035 13.509 10.885 1.00 64.19 172 CYS A N 1
ATOM 1304 C CA . CYS A 1 172 ? 17.097 14.789 10.189 1.00 64.19 172 CYS A CA 1
ATOM 1305 C C . CYS A 1 172 ? 16.649 15.928 11.131 1.00 64.19 172 CYS A C 1
ATOM 1307 O O . CYS A 1 172 ? 15.504 15.900 11.590 1.00 64.19 172 CYS A O 1
ATOM 1309 N N . PRO A 1 173 ? 17.474 16.965 11.380 1.00 70.19 173 PRO A N 1
ATOM 1310 C CA . PRO A 1 173 ? 17.119 18.069 12.279 1.00 70.19 173 PRO A CA 1
ATOM 1311 C C . PRO A 1 173 ? 15.854 18.850 11.888 1.00 70.19 173 PRO A C 1
ATOM 1313 O O . PRO A 1 173 ? 15.328 19.600 12.704 1.00 70.19 173 PRO A O 1
ATOM 1316 N N . ALA A 1 174 ? 15.373 18.696 10.649 1.00 66.81 174 ALA A N 1
ATOM 1317 C CA . ALA A 1 174 ? 14.138 19.313 10.173 1.00 66.81 174 ALA A CA 1
ATOM 1318 C C . ALA A 1 174 ? 12.868 18.675 10.766 1.00 66.81 174 ALA A C 1
ATOM 1320 O O . ALA A 1 174 ? 11.809 19.301 10.753 1.00 66.81 174 ALA A O 1
ATOM 1321 N N . PHE A 1 175 ? 12.945 17.447 11.291 1.00 76.19 175 PHE A N 1
ATOM 1322 C CA . PHE A 1 175 ? 11.795 16.808 11.919 1.00 76.19 175 PHE A CA 1
ATOM 1323 C C . PHE A 1 175 ? 11.610 17.276 13.363 1.00 76.19 175 PHE A C 1
ATOM 1325 O O . PHE A 1 175 ? 12.538 17.256 14.172 1.00 76.19 175 PHE A O 1
ATOM 1332 N N . THR A 1 176 ? 10.383 17.669 13.710 1.00 82.50 176 THR A N 1
ATOM 1333 C CA . THR A 1 176 ? 10.048 18.095 15.073 1.00 82.50 176 THR A CA 1
ATOM 1334 C C . THR A 1 176 ? 9.770 16.894 15.970 1.00 82.50 176 THR A C 1
ATOM 1336 O O . THR A 1 176 ? 9.323 15.844 15.510 1.00 82.50 176 THR A O 1
ATOM 1339 N N . ARG A 1 177 ? 10.029 17.037 17.272 1.00 84.12 177 ARG A N 1
ATOM 1340 C CA . ARG A 1 177 ? 9.806 15.984 18.271 1.00 84.12 177 ARG A CA 1
ATOM 1341 C C . ARG A 1 177 ? 8.663 16.396 19.201 1.00 84.12 177 ARG A C 1
ATOM 1343 O O . ARG A 1 177 ? 8.929 17.034 20.217 1.00 84.12 177 ARG A O 1
ATOM 1350 N N . PRO A 1 178 ? 7.401 16.097 18.853 1.00 78.12 178 PRO A N 1
ATOM 1351 C CA . PRO A 1 178 ? 6.249 16.535 19.642 1.00 78.12 178 PRO A CA 1
ATOM 1352 C C . PRO A 1 178 ? 6.198 15.920 21.048 1.00 78.12 178 PRO A C 1
ATOM 1354 O O . PRO A 1 178 ? 5.705 16.567 21.962 1.00 78.12 178 PRO A O 1
ATOM 1357 N N . SER A 1 179 ? 6.679 14.685 21.242 1.00 78.38 179 SER A N 1
ATOM 1358 C CA . SER A 1 179 ? 6.684 14.014 22.550 1.00 78.38 179 SER A CA 1
ATOM 1359 C C . SER A 1 179 ? 7.555 12.756 22.533 1.00 78.38 179 SER A C 1
ATOM 1361 O O . SER A 1 179 ? 7.670 12.110 21.494 1.00 78.38 179 SER A O 1
ATOM 1363 N N . GLY A 1 180 ? 8.129 12.370 23.680 1.00 83.06 180 GLY A N 1
ATOM 1364 C CA . GLY A 1 180 ? 8.699 11.032 23.895 1.00 83.06 180 GLY A CA 1
ATOM 1365 C C . GLY A 1 180 ? 9.599 10.558 22.754 1.00 83.06 180 GLY A C 1
ATOM 1366 O O . GLY A 1 180 ? 10.490 11.284 22.338 1.00 83.06 180 GLY A O 1
ATOM 1367 N N . PHE A 1 181 ? 9.380 9.359 22.219 1.00 83.94 181 PHE A N 1
ATOM 1368 C CA . PHE A 1 181 ? 10.113 8.819 21.062 1.00 83.94 181 PHE A CA 1
ATOM 1369 C C . PHE A 1 181 ? 9.482 9.182 19.703 1.00 83.94 181 PHE A C 1
ATOM 1371 O O . PHE A 1 181 ? 9.864 8.625 18.680 1.00 83.94 181 PHE A O 1
ATOM 1378 N N . LEU A 1 182 ? 8.518 10.104 19.653 1.00 81.50 182 LEU A N 1
ATOM 1379 C CA . LEU A 1 182 ? 7.828 10.466 18.416 1.00 81.50 182 LEU A CA 1
ATOM 1380 C C . LEU A 1 182 ? 8.566 11.557 17.661 1.00 81.50 182 LEU A C 1
ATOM 1382 O O . LEU A 1 182 ? 8.824 12.637 18.187 1.00 81.50 182 LEU A O 1
ATOM 1386 N N . ILE A 1 183 ? 8.803 11.293 16.386 1.00 84.69 183 ILE A N 1
ATOM 1387 C CA . ILE A 1 183 ? 9.295 12.257 15.412 1.00 84.69 183 ILE A CA 1
ATOM 1388 C C . ILE A 1 183 ? 8.162 12.576 14.450 1.00 84.69 183 ILE A C 1
ATOM 1390 O O . ILE A 1 183 ? 7.569 11.664 13.881 1.00 84.69 183 ILE A O 1
ATOM 1394 N N . ASN A 1 184 ? 7.880 13.857 14.228 1.00 78.62 184 ASN A N 1
ATOM 1395 C CA . ASN A 1 184 ? 6.983 14.311 13.178 1.00 78.62 184 ASN A CA 1
ATOM 1396 C C . ASN A 1 184 ? 7.683 14.197 11.814 1.00 78.62 184 ASN A C 1
ATOM 1398 O O . ASN A 1 184 ? 8.509 15.029 11.443 1.00 78.62 184 ASN A O 1
ATOM 1402 N N . ALA A 1 185 ? 7.323 13.158 11.068 1.00 75.31 185 ALA A N 1
ATOM 1403 C CA . ALA A 1 185 ? 7.811 12.849 9.730 1.00 75.31 185 ALA A CA 1
ATOM 1404 C C . ALA A 1 185 ? 6.880 13.391 8.628 1.00 75.31 185 ALA A C 1
ATOM 1406 O O . ALA A 1 185 ? 6.927 12.932 7.487 1.00 75.31 185 ALA A O 1
ATOM 1407 N N . SER A 1 186 ? 6.011 14.361 8.940 1.00 73.94 186 SER A N 1
ATOM 1408 C CA . SER A 1 186 ? 5.060 14.922 7.966 1.00 73.94 186 SER A CA 1
ATOM 1409 C C . SER A 1 186 ? 5.742 15.598 6.783 1.00 73.94 186 SER A C 1
ATOM 1411 O O . SER A 1 186 ? 5.166 15.591 5.701 1.00 73.94 186 SER A O 1
ATOM 1413 N N . ALA A 1 187 ? 6.963 16.099 6.970 1.00 65.94 187 ALA A N 1
ATOM 1414 C CA . ALA A 1 187 ? 7.807 16.660 5.914 1.00 65.94 187 ALA A CA 1
ATOM 1415 C C . ALA A 1 187 ? 8.585 15.597 5.099 1.00 65.94 187 ALA A C 1
ATOM 1417 O O . ALA A 1 187 ? 9.436 15.936 4.288 1.00 65.94 187 ALA A O 1
ATOM 1418 N N . SER A 1 188 ? 8.367 14.293 5.325 1.00 68.19 188 SER A N 1
ATOM 1419 C CA . SER A 1 188 ? 9.016 13.246 4.520 1.00 68.19 188 SER A CA 1
ATOM 1420 C C . SER A 1 188 ? 8.364 13.150 3.143 1.00 68.19 188 SER A C 1
ATOM 1422 O O . SER A 1 188 ? 7.162 12.922 3.037 1.00 68.19 188 SER A O 1
ATOM 1424 N N . ASN A 1 189 ? 9.123 13.269 2.064 1.00 61.72 189 ASN A N 1
ATOM 1425 C CA . ASN A 1 189 ? 8.542 13.262 0.728 1.00 61.72 189 ASN A CA 1
ATOM 1426 C C . ASN A 1 189 ? 7.948 11.881 0.353 1.00 61.72 189 ASN A C 1
ATOM 1428 O O . ASN A 1 189 ? 8.684 10.914 0.215 1.00 61.72 189 ASN A O 1
ATOM 1432 N N . LEU A 1 190 ? 6.630 11.780 0.133 1.00 56.00 190 LEU A N 1
ATOM 1433 C CA . LEU A 1 190 ? 5.993 10.546 -0.368 1.00 56.00 190 LEU A CA 1
ATOM 1434 C C . LEU A 1 190 ? 6.373 10.233 -1.823 1.00 56.00 190 LEU A C 1
ATOM 1436 O O . LEU A 1 190 ? 6.281 9.085 -2.255 1.00 56.00 190 LEU A O 1
ATOM 1440 N N . SER A 1 191 ? 6.805 11.234 -2.596 1.00 53.59 191 SER A N 1
ATOM 1441 C CA . SER A 1 191 ? 7.198 11.035 -3.990 1.00 53.59 191 SER A CA 1
ATOM 1442 C C . SER A 1 191 ? 8.448 10.169 -4.120 1.00 53.59 191 SER A C 1
ATOM 1444 O O . SER A 1 191 ? 8.626 9.570 -5.175 1.00 53.59 191 SER A O 1
ATOM 1446 N N . VAL A 1 192 ? 9.293 10.082 -3.079 1.00 55.53 192 VAL A N 1
ATOM 1447 C CA . VAL A 1 192 ? 10.427 9.140 -3.078 1.00 55.53 192 VAL A CA 1
ATOM 1448 C C . VAL A 1 192 ? 9.950 7.693 -2.970 1.00 55.53 192 VAL A C 1
ATOM 1450 O O . VAL A 1 192 ? 10.602 6.793 -3.481 1.00 55.53 192 VAL A O 1
ATOM 1453 N N . GLU A 1 193 ? 8.780 7.470 -2.366 1.00 67.94 193 GLU A N 1
ATOM 1454 C CA . GLU A 1 193 ? 8.212 6.138 -2.186 1.00 67.94 193 GLU A CA 1
ATOM 1455 C C . GLU A 1 193 ? 7.410 5.696 -3.419 1.00 67.94 193 GLU A C 1
ATOM 1457 O O . GLU A 1 193 ? 7.363 4.509 -3.710 1.00 67.94 193 GLU A O 1
ATOM 1462 N N . TRP A 1 194 ? 6.776 6.620 -4.153 1.00 79.38 194 TRP A N 1
ATOM 1463 C CA . TRP A 1 194 ? 6.013 6.377 -5.393 1.00 79.38 194 TRP A CA 1
ATOM 1464 C C . TRP A 1 194 ? 5.184 5.072 -5.361 1.00 79.38 194 TRP A C 1
ATOM 1466 O O . TRP A 1 194 ? 4.305 4.924 -4.514 1.00 79.38 194 TRP A O 1
ATOM 1476 N N . THR A 1 195 ? 5.461 4.091 -6.224 1.00 86.69 195 THR A N 1
ATOM 1477 C CA . THR A 1 195 ? 4.778 2.780 -6.260 1.00 86.69 195 THR A CA 1
ATOM 1478 C C . THR A 1 195 ? 5.044 1.889 -5.040 1.00 86.69 195 THR A C 1
ATOM 1480 O O . THR A 1 195 ? 4.332 0.912 -4.819 1.00 86.69 195 THR A O 1
ATOM 1483 N N . ALA A 1 196 ? 6.056 2.193 -4.233 1.00 83.75 196 ALA A N 1
ATOM 1484 C CA . ALA A 1 196 ? 6.386 1.465 -3.016 1.00 83.75 196 ALA A CA 1
ATOM 1485 C C . ALA A 1 196 ? 5.664 2.009 -1.769 1.00 83.75 196 ALA A C 1
ATOM 1487 O O . ALA A 1 196 ? 5.532 1.252 -0.804 1.00 83.75 196 ALA A O 1
ATOM 1488 N N . GLY A 1 197 ? 5.159 3.251 -1.775 1.00 84.94 197 GLY A N 1
ATOM 1489 C CA . GLY A 1 197 ? 4.550 3.828 -0.566 1.00 84.94 197 GLY A CA 1
ATOM 1490 C C . GLY A 1 197 ? 3.755 5.132 -0.688 1.00 84.94 197 GLY A C 1
ATOM 1491 O O . GLY A 1 197 ? 3.155 5.574 0.288 1.00 84.94 197 GLY A O 1
ATOM 1492 N N . GLY A 1 198 ? 3.677 5.725 -1.879 1.00 82.75 198 GLY A N 1
ATOM 1493 C CA . GLY A 1 198 ? 3.216 7.102 -2.057 1.00 82.75 198 GLY A CA 1
ATOM 1494 C C . GLY A 1 198 ? 1.706 7.353 -1.966 1.00 82.75 198 GLY A C 1
ATOM 1495 O O . GLY A 1 198 ? 1.295 8.503 -2.108 1.00 82.75 198 GLY A O 1
ATOM 1496 N N . ILE A 1 199 ? 0.855 6.336 -1.763 1.00 87.19 199 ILE A N 1
ATOM 1497 C CA . ILE A 1 199 ? -0.600 6.550 -1.676 1.00 87.19 199 ILE A CA 1
ATOM 1498 C C . ILE A 1 199 ? -0.970 7.226 -0.347 1.00 87.19 199 ILE A C 1
ATOM 1500 O O . ILE A 1 199 ? -0.478 6.878 0.729 1.00 87.19 199 ILE A O 1
ATOM 1504 N N . VAL A 1 200 ? -1.915 8.162 -0.427 1.00 87.00 200 VAL A N 1
ATOM 1505 C CA . VAL A 1 200 ? -2.619 8.747 0.717 1.00 87.00 200 VAL A CA 1
ATOM 1506 C C . VAL A 1 200 ? -4.065 8.249 0.700 1.00 87.00 200 VAL A C 1
ATOM 1508 O O . VAL A 1 200 ? -4.714 8.282 -0.343 1.00 87.00 200 VAL A O 1
ATOM 1511 N N . SER A 1 201 ? -4.573 7.757 1.831 1.00 90.12 201 SER A N 1
ATOM 1512 C CA . SER A 1 201 ? -5.933 7.209 1.938 1.00 90.12 201 SER A CA 1
ATOM 1513 C C . SER A 1 201 ? -6.496 7.360 3.352 1.00 90.12 201 SER A C 1
ATOM 1515 O O . SER A 1 201 ? -5.761 7.590 4.309 1.00 90.12 201 SER A O 1
ATOM 1517 N N . SER A 1 202 ? -7.810 7.192 3.487 1.00 90.62 202 SER A N 1
ATOM 1518 C CA . SER A 1 202 ? -8.509 7.088 4.771 1.00 90.62 202 SER A CA 1
ATOM 1519 C C . SER A 1 202 ? -8.685 5.623 5.202 1.00 90.62 202 SER A C 1
ATOM 1521 O O . SER A 1 202 ? -8.652 4.708 4.368 1.00 90.62 202 SER A O 1
ATOM 1523 N N . ALA A 1 203 ? -8.921 5.378 6.497 1.00 91.38 203 ALA A N 1
ATOM 1524 C CA . ALA A 1 203 ? -9.221 4.032 6.996 1.00 91.38 203 ALA A CA 1
ATOM 1525 C C . ALA A 1 203 ? -10.506 3.430 6.374 1.00 91.38 203 ALA A C 1
ATOM 1527 O O . ALA A 1 203 ? -10.475 2.259 5.977 1.00 91.38 203 ALA A O 1
ATOM 1528 N N . PRO A 1 204 ? -11.618 4.182 6.207 1.00 90.19 204 PRO A N 1
ATOM 1529 C CA . PRO A 1 204 ? -12.788 3.695 5.480 1.00 90.19 204 PRO A CA 1
ATOM 1530 C C . PRO A 1 204 ? -12.497 3.288 4.030 1.00 90.19 204 PRO A C 1
ATOM 1532 O O . PRO A 1 204 ? -13.034 2.280 3.571 1.00 90.19 204 PRO A O 1
ATOM 1535 N N . ASP A 1 205 ? -11.652 4.021 3.301 1.00 93.19 205 ASP A N 1
ATOM 1536 C CA . ASP A 1 205 ? -11.335 3.686 1.905 1.00 93.19 205 ASP A CA 1
ATOM 1537 C C . ASP A 1 205 ? -10.425 2.460 1.781 1.00 93.19 205 ASP A C 1
ATOM 1539 O O . ASP A 1 205 ? -10.644 1.614 0.906 1.00 93.19 205 ASP A O 1
ATOM 1543 N N . LEU A 1 206 ? -9.479 2.283 2.709 1.00 93.81 206 LEU A N 1
ATOM 1544 C CA . LEU A 1 206 ? -8.709 1.042 2.813 1.00 93.81 206 LEU A CA 1
ATOM 1545 C C . LEU A 1 206 ? -9.623 -0.154 3.102 1.00 93.81 206 LEU A C 1
ATOM 1547 O O . LEU A 1 206 ? -9.517 -1.185 2.436 1.00 93.81 206 LEU A O 1
ATOM 1551 N N . LEU A 1 207 ? -10.575 -0.008 4.031 1.00 92.44 207 LEU A N 1
ATOM 1552 C CA . LEU A 1 207 ? -11.542 -1.061 4.341 1.00 92.44 207 LEU A CA 1
ATOM 1553 C C . LEU A 1 207 ? -12.395 -1.425 3.117 1.00 92.44 207 LEU A C 1
ATOM 1555 O O . LEU A 1 207 ? -12.570 -2.610 2.825 1.00 92.44 207 LEU A O 1
ATOM 1559 N N . LYS A 1 208 ? -12.896 -0.429 2.373 1.00 91.19 208 LYS A N 1
ATOM 1560 C CA . LYS A 1 208 ? -13.631 -0.659 1.115 1.00 91.19 208 LYS A CA 1
ATOM 1561 C C . LYS A 1 208 ? -12.778 -1.431 0.108 1.00 91.19 208 LYS A C 1
ATOM 1563 O O . LYS A 1 208 ? -13.274 -2.382 -0.493 1.00 91.19 208 LYS A O 1
ATOM 1568 N N . SER A 1 209 ? -11.512 -1.051 -0.047 1.00 92.56 209 SER A N 1
ATOM 1569 C CA . SER A 1 209 ? -10.579 -1.679 -0.990 1.00 92.56 209 SER A CA 1
ATOM 1570 C C . SER A 1 209 ? -10.298 -3.138 -0.625 1.00 92.56 209 SER A C 1
ATOM 1572 O O . SER A 1 209 ? -10.386 -4.014 -1.481 1.00 92.56 209 SER A O 1
ATOM 1574 N N . ILE A 1 210 ? -10.059 -3.428 0.658 1.00 89.94 210 ILE A N 1
ATOM 1575 C CA . ILE A 1 210 ? -9.837 -4.794 1.158 1.00 89.94 210 ILE A CA 1
ATOM 1576 C C . ILE A 1 210 ? -11.088 -5.662 0.973 1.00 89.94 210 ILE A C 1
ATOM 1578 O O . ILE A 1 210 ? -10.978 -6.814 0.558 1.00 89.94 210 ILE A O 1
ATOM 1582 N N . ILE A 1 211 ? -12.283 -5.123 1.241 1.00 89.50 211 ILE A N 1
ATOM 1583 C CA . ILE A 1 211 ? -13.548 -5.832 0.995 1.00 89.50 211 ILE A CA 1
ATOM 1584 C C . ILE A 1 211 ? -13.711 -6.130 -0.498 1.00 89.50 211 ILE A C 1
ATOM 1586 O O . ILE A 1 211 ? -14.038 -7.255 -0.863 1.00 89.50 211 ILE A O 1
ATOM 1590 N N . ALA A 1 212 ? -13.453 -5.150 -1.366 1.00 91.00 212 ALA A N 1
ATOM 1591 C CA . ALA A 1 212 ? -13.548 -5.330 -2.810 1.00 91.00 212 ALA A CA 1
ATOM 1592 C C . ALA A 1 212 ? -12.534 -6.361 -3.335 1.00 91.00 212 ALA A C 1
ATOM 1594 O O . ALA A 1 212 ? -12.881 -7.163 -4.201 1.00 91.00 212 ALA A O 1
ATOM 1595 N N . LEU A 1 213 ? -11.317 -6.385 -2.785 1.00 89.38 213 LEU A N 1
ATOM 1596 C CA . LEU A 1 213 ? -10.309 -7.394 -3.099 1.00 89.38 213 LEU A CA 1
ATOM 1597 C C . LEU A 1 213 ? -10.757 -8.789 -2.642 1.00 89.38 213 LEU A C 1
ATOM 1599 O O . LEU A 1 213 ? -10.778 -9.714 -3.446 1.00 89.38 213 LEU A O 1
ATOM 1603 N N . ARG A 1 214 ? -11.187 -8.929 -1.382 1.00 87.12 214 ARG A N 1
ATOM 1604 C CA . ARG A 1 214 ? -11.702 -10.186 -0.808 1.00 87.12 214 ARG A CA 1
ATOM 1605 C C . ARG A 1 214 ? -12.871 -10.751 -1.615 1.00 87.12 214 ARG A C 1
ATOM 1607 O O . ARG A 1 214 ? -12.932 -11.956 -1.837 1.00 87.12 214 ARG A O 1
ATOM 1614 N N . ASP A 1 215 ? -13.789 -9.884 -2.033 1.00 88.19 215 ASP A N 1
ATOM 1615 C CA . ASP A 1 215 ? -15.010 -10.257 -2.750 1.00 88.19 215 ASP A CA 1
ATOM 1616 C C . ASP A 1 215 ? -14.776 -10.452 -4.262 1.00 88.19 215 ASP A C 1
ATOM 1618 O O . ASP A 1 215 ? -15.736 -10.605 -5.016 1.00 88.19 215 ASP A O 1
ATOM 1622 N N . GLY A 1 216 ? -13.517 -10.425 -4.719 1.00 88.94 216 GLY A N 1
ATOM 1623 C CA . GLY A 1 216 ? -13.145 -10.678 -6.112 1.00 88.94 216 GLY A CA 1
ATOM 1624 C C . GLY A 1 216 ? -13.561 -9.574 -7.089 1.00 88.94 216 GLY A C 1
ATOM 1625 O O . GLY A 1 216 ? -13.704 -9.825 -8.282 1.00 88.94 216 GLY A O 1
ATOM 1626 N N . ARG A 1 217 ? -13.800 -8.349 -6.601 1.00 91.44 217 ARG A N 1
ATOM 1627 C CA . ARG A 1 217 ? -14.183 -7.196 -7.439 1.00 91.44 217 ARG A CA 1
ATOM 1628 C C . ARG A 1 217 ? -12.985 -6.474 -8.047 1.00 91.44 217 ARG A C 1
ATOM 1630 O O . ARG A 1 217 ? -13.150 -5.793 -9.051 1.00 91.44 217 ARG A O 1
ATOM 1637 N N . LEU A 1 218 ? -11.814 -6.582 -7.417 1.00 90.81 218 LEU A N 1
ATOM 1638 C CA . LEU A 1 218 ? -10.564 -5.970 -7.892 1.00 90.81 218 LEU A CA 1
ATOM 1639 C C . LEU A 1 218 ? -9.601 -6.976 -8.535 1.00 90.81 218 LEU A C 1
ATOM 1641 O O . LEU A 1 218 ? -8.691 -6.565 -9.248 1.00 90.81 218 LEU A O 1
ATOM 1645 N N . ALA A 1 219 ? -9.800 -8.267 -8.277 1.00 86.31 219 ALA A N 1
ATOM 1646 C CA . ALA A 1 219 ? -8.921 -9.349 -8.697 1.00 86.31 219 ALA A CA 1
ATOM 1647 C C . ALA A 1 219 ? -9.720 -10.641 -8.881 1.00 86.31 219 ALA A C 1
ATOM 1649 O O . ALA A 1 219 ? -10.641 -10.907 -8.104 1.00 86.31 219 ALA A O 1
ATOM 1650 N N . SER A 1 220 ? -9.354 -11.473 -9.860 1.00 87.50 220 SER A N 1
ATOM 1651 C CA . SER A 1 220 ? -9.976 -12.790 -10.009 1.00 87.50 220 SER A CA 1
ATOM 1652 C C . SER A 1 220 ? -9.678 -13.720 -8.818 1.00 87.50 220 SER A C 1
ATOM 1654 O O . SER A 1 220 ? -8.661 -13.579 -8.134 1.00 87.50 220 SER A O 1
ATOM 1656 N N . PRO A 1 221 ? -10.505 -14.754 -8.578 1.00 85.69 221 PRO A N 1
ATOM 1657 C CA . PRO A 1 221 ? -10.192 -15.780 -7.583 1.00 85.69 221 PRO A CA 1
ATOM 1658 C C . PRO A 1 221 ? -8.828 -16.452 -7.808 1.00 85.69 221 PRO A C 1
ATOM 1660 O O . PRO A 1 221 ? -8.117 -16.718 -6.846 1.00 85.69 221 PRO A O 1
ATOM 1663 N N . SER A 1 222 ? -8.430 -16.677 -9.066 1.00 82.94 222 SER A N 1
ATOM 1664 C CA . SER A 1 222 ? -7.119 -17.242 -9.413 1.00 82.94 222 SER A CA 1
ATOM 1665 C C . SER A 1 222 ? -5.957 -16.362 -8.961 1.00 82.94 222 SER A C 1
ATOM 1667 O O . SER A 1 222 ? -4.994 -16.880 -8.404 1.00 82.94 222 SER A O 1
ATOM 1669 N N . PHE A 1 223 ? -6.062 -15.042 -9.136 1.00 84.56 223 PHE A N 1
ATOM 1670 C CA . PHE A 1 223 ? -5.104 -14.087 -8.579 1.00 84.56 223 PHE A CA 1
ATOM 1671 C C . PHE A 1 223 ? -5.021 -14.246 -7.065 1.00 84.56 223 PHE A C 1
ATOM 1673 O O . PHE A 1 223 ? -3.926 -14.306 -6.504 1.00 84.56 223 PHE A O 1
ATOM 1680 N N . LEU A 1 224 ? -6.175 -14.267 -6.382 1.00 84.62 224 LEU A N 1
ATOM 1681 C CA . LEU A 1 224 ? -6.205 -14.254 -4.916 1.00 84.62 224 LEU A CA 1
ATOM 1682 C C . LEU A 1 224 ? -5.547 -15.502 -4.339 1.00 84.62 224 LEU A C 1
ATOM 1684 O O . LEU A 1 224 ? -4.930 -15.427 -3.281 1.00 84.62 224 LEU A O 1
ATOM 1688 N N . GLU A 1 225 ? -5.650 -16.631 -5.035 1.00 85.56 225 GLU A N 1
ATOM 1689 C CA . GLU A 1 225 ? -4.916 -17.836 -4.671 1.00 85.56 225 GLU A CA 1
ATOM 1690 C C . GLU A 1 225 ? -3.409 -17.671 -4.875 1.00 85.56 225 GLU A C 1
ATOM 1692 O O . GLU A 1 225 ? -2.660 -17.980 -3.952 1.00 85.56 225 GLU A O 1
ATOM 1697 N N . VAL A 1 226 ? -2.948 -17.092 -5.993 1.00 83.00 226 VAL A N 1
ATOM 1698 C CA . VAL A 1 226 ? -1.512 -16.814 -6.193 1.00 83.00 226 VAL A CA 1
ATOM 1699 C C . VAL A 1 226 ? -0.951 -15.976 -5.040 1.00 83.00 226 VAL A C 1
ATOM 1701 O O . VAL A 1 226 ? 0.008 -16.403 -4.396 1.00 83.00 226 VAL A O 1
ATOM 1704 N N . MET A 1 227 ? -1.604 -14.862 -4.685 1.00 78.94 227 MET A N 1
ATOM 1705 C CA . MET A 1 227 ? -1.167 -14.008 -3.569 1.00 78.94 227 MET A CA 1
ATOM 1706 C C . MET A 1 227 ? -1.093 -14.732 -2.218 1.00 78.94 227 MET A C 1
ATOM 1708 O O . MET A 1 227 ? -0.284 -14.362 -1.372 1.00 78.94 227 MET A O 1
ATOM 1712 N N . LYS A 1 228 ? -1.920 -15.758 -1.990 1.00 81.44 228 LYS A N 1
ATOM 1713 C CA . LYS A 1 228 ? -1.896 -16.559 -0.752 1.00 81.44 228 LYS A CA 1
ATOM 1714 C C . LYS A 1 228 ? -0.838 -17.662 -0.768 1.00 81.44 228 LYS A C 1
ATOM 1716 O O . LYS A 1 228 ? -0.562 -18.255 0.274 1.00 81.44 228 LYS A O 1
ATOM 1721 N N . THR A 1 229 ? -0.309 -17.996 -1.943 1.00 81.06 229 THR A N 1
ATOM 1722 C CA . THR A 1 229 ? 0.585 -19.146 -2.135 1.00 81.06 229 THR A CA 1
ATOM 1723 C C . THR A 1 229 ? 2.062 -18.790 -2.150 1.00 81.06 229 THR A C 1
ATOM 1725 O O . THR A 1 229 ? 2.869 -19.704 -1.977 1.00 81.06 229 THR A O 1
ATOM 1728 N N . TRP A 1 230 ? 2.433 -17.510 -2.284 1.00 75.50 230 TRP A N 1
ATOM 1729 C CA . TRP A 1 230 ? 3.821 -17.098 -2.080 1.00 75.50 230 TRP A CA 1
ATOM 1730 C C . TRP A 1 230 ? 4.249 -17.437 -0.652 1.00 75.50 230 TRP A C 1
ATOM 1732 O O . TRP A 1 230 ? 3.763 -16.874 0.328 1.00 75.50 230 TRP A O 1
ATOM 1742 N N . ARG A 1 231 ? 5.145 -18.416 -0.551 1.00 56.38 231 ARG A N 1
ATOM 1743 C CA . ARG A 1 231 ? 5.836 -18.801 0.674 1.00 56.38 231 ARG A CA 1
ATOM 1744 C C . ARG A 1 231 ? 7.314 -18.559 0.425 1.00 56.38 231 ARG A C 1
ATOM 1746 O O . ARG A 1 231 ? 7.862 -19.133 -0.512 1.00 56.38 231 ARG A O 1
ATOM 1753 N N . THR A 1 232 ? 7.901 -17.686 1.229 1.00 49.47 232 THR A N 1
ATOM 1754 C CA . THR A 1 232 ? 9.353 -17.513 1.353 1.00 49.47 232 THR A CA 1
ATOM 1755 C C . THR A 1 232 ? 9.964 -18.688 2.095 1.00 49.47 232 THR A C 1
ATOM 1757 O O . THR A 1 232 ? 9.330 -19.112 3.093 1.00 49.47 232 THR A O 1
#

Foldseek 3Di:
DDDPVVVLVVVQVVVQVVQVVVQVVPDAKDKAWDADPVGDIHIDIDGDPQQPDPDDDDLFAKDQQFQVLLVVVLLVVVVCVVVVVFDQADFCLVPDDVVVCPPFPQRRVDGNVCVSLVNSPGDDCVPDLVSVCPVQPPDDDDDDPPDDDDPDNHDWDKDQADPVNCVPSNDDPPWDDSDDRITGCNVRDLVSCPSRTNDMGGNVVVNVVVVCVVVCNSHHPVSVVVVVPSDD

Secondary structure (DSSP, 8-state):
---HHHHHHHHHHHHHHHHHHHHHTT-SEEEEEEE-TT--EEEEEEE-TTSS--SPP-TT-EEE-GGGHHHHHHHHHHHHHHTTS--TT-BHHHHS-HHHHTT-TTTTT-BHHHHHTT-S-PPPTTS-HHHHHHTTTSS----SSSS---SS-BPPPEEE--HHHHHHH---TTSEEEETTEEE-TTS-GGGTHHHH--EEEHHHHHHHHHHHHTTSSS-HHHHHHHHH---

Sequence (232 aa):
MVDLCSEKSRVEKALRATLQESVDAGVPEIVAAISSSKGIPLSSSTNCAEIETSKDIDINNVFGIGSITKVFVAVVIFQLIEERKLTLSTRLGDILPPDILDGIANAADATIDILLNHTSGVESWEDDPIWIAEGRGMRSTYFEGFEKPGEGPVTSRYHWATEIFIKDAGICPAFTRPSGFLINASASNLSVEWTAGGIVSSAPDLLKSIIALRDGRLASPSFLEVMKTWRT

=== Feature glossary ===
The record interleaves many kinds of information about one protein. Here is each kind framed as the question it answers.

Q: Are the domains correctly placed relative to each other?
A: Predicted aligned error is AlphaFold's pairwise confidence. Unlike pLDDT (per-residue), PAE is per-residue-pair and captures whether two parts of the structure are correctly placed relative to each other. Units are ångströms of expected positional error.

Q: Which residues are in helices, strands, or loops?
A: Eight-state secondary structure (DSSP): H is the canonical α-helix, G the tighter 3₁₀-helix, I the wider π-helix; E/B are β-structure, T and S are turns and bends, and '-' is everything else. DSSP derives these from the pattern of main-chain N–H···O=C hydrogen bonds, not from the sequence.

Q: What if only a Cα trace is available?
A: P-SEA three-state annotation labels each residue as helix, strand, or coil based purely on the geometry of the Cα trace. It serves as a fallback when the full backbone (and thus DSSP) is unavailable.

Q: What are the backbone torsion angles?
A: φ (phi) and ψ (psi) are the two rotatable backbone dihedrals per residue: φ is the C(i-1)–N–Cα–C torsion, ψ is the N–Cα–C–N(i+1) torsion, both in degrees on (−180°, 180°]. α-helical residues cluster near (−60°, −45°); β-strand residues near (−120°, +130°). A Ramachandran plot is simply a scatter of (φ, ψ) for every residue.

Q: What known structures does this most resemble?
A: Structural nearest neighbors (via Foldseek easy-search vs the PDB). Reported per hit: target PDB id, E-value, and alignment TM-score. A TM-score above ~0.5 is the conventional threshold for 'same fold'.

Q: What family and function is it annotated with?
A: Database cross-references. InterPro integrates a dozen domain/family signature databases into unified entries with residue-range hits. GO terms attach function/process/location labels with evidence codes. CATH codes position the fold in a four-level structural taxonomy. Organism is the NCBI-taxonomy species name.

Q: Which residues are buried vs exposed?
A: Solvent accessibility: the surface area of each residue that a 1.4 Å water probe can touch, in Å². When only backbone atoms are present the absolute values are lower than full-atom SASA (side chains contribute most of the area) and are flagged as backbone-only.

Q: What do the diagnostic plots show?
A: Three diagnostic plots accompany the record. The Cα contact map visualizes the tertiary structure as a 2D adjacency matrix (8 Å cutoff, sequence-local contacts suppressed). The Ramachandran plot shows the distribution of backbone (φ, ψ) torsions, with points in the α and β basins reflecting secondary structure content. The PAE plot shows AlphaFold's inter-residue confidence as a color matrix.

Q: What is the amino-acid chain?
A: The amino-acid sequence is the protein's primary structure: the linear order of residues from the N-terminus to the C-terminus, written in one-letter code. Everything else here — the 3D coordinates, the secondary structure, the domain annotations — is ultimately a consequence of this string.

Q: What do the rendered images show?
A: The six renders are orthographic views along the three Cartesian axes in both directions. Representation (cartoon, sticks, or surface) and color scheme (sequence-rainbow or by-chain) vary across proteins so the training set covers all the common visualization conventions.

Q: Where is each backbone atom in 3D?
A: The mmCIF table is the protein's shape written out atom by atom. For each backbone N, Cα, C, and carbonyl O, it records an (x, y, z) coordinate triple in Å plus the residue type, chain letter, and residue number.

Q: How mobile is each atom in the crystal?
A: For experimental (PDB) structures, the B-factor (temperature factor) quantifies the positional spread of each atom in the crystal — a combination of thermal vibration and static disorder — in units of Å². High B-factors mark flexible loops or poorly resolved regions; low B-factors mark the rigid, well-ordered core.

Q: How big and how compact is the whole molecule?
A: Three whole-structure scalars: the radius of gyration (RMS distance of Cα from centroid, in Å), the count of Cα–Cα contacts (pairs closer than 8 Å and separated by more than four residues in sequence — i.e. tertiary, not local, contacts), and the bounding-box dimensions. Together they distinguish compact globular folds from extended fibres or disordered chains.

Q: What does the local fold look like, residue by residue?
A: A 3Di character summarizes, for each residue, the relative orientation of the Cα frame of its nearest spatial neighbor. Because it encodes fold topology rather than chemistry, 3Di alignments detect remote structural similarity that sequence alignment misses.

Q: How confident is the AlphaFold model at each residue?
A: For AlphaFold models, the B-factor field carries pLDDT — the model's own estimate of local accuracy on a 0–100 scale. Regions with pLDDT<50 should be treated as essentially unmodeled; they often correspond to intrinsically disordered segments.